Protein AF-A0A6I9N368-F1 (afdb_monomer_lite)

Structure (mmCIF, N/CA/C/O backbone):
data_AF-A0A6I9N368-F1
#
_entry.id   AF-A0A6I9N368-F1
#
loop_
_atom_site.group_PDB
_atom_site.id
_atom_site.type_symbol
_atom_site.label_atom_id
_atom_site.label_alt_id
_atom_site.label_comp_id
_atom_site.label_asym_id
_atom_site.label_entity_id
_atom_site.label_seq_id
_atom_site.pdbx_PDB_ins_code
_atom_site.Cartn_x
_atom_site.Cartn_y
_atom_site.Cartn_z
_atom_site.occupancy
_atom_site.B_iso_or_equiv
_atom_site.auth_seq_id
_atom_site.auth_comp_id
_atom_site.auth_asym_id
_atom_site.auth_atom_id
_atom_site.pdbx_PDB_model_num
ATOM 1 N N . GLU A 1 1 ? 14.479 4.947 8.762 1.00 59.84 1 GLU A N 1
ATOM 2 C CA . GLU A 1 1 ? 13.680 6.176 8.523 1.00 59.84 1 GLU A CA 1
ATOM 3 C C . GLU A 1 1 ? 13.688 6.691 7.081 1.00 59.84 1 GLU A C 1
ATOM 5 O O . GLU A 1 1 ? 12.604 6.893 6.546 1.00 59.84 1 GLU A O 1
ATOM 10 N N . LYS A 1 2 ? 14.848 6.859 6.420 1.00 82.62 2 LYS A N 1
ATOM 11 C CA . LYS A 1 2 ? 14.927 7.411 5.045 1.00 82.62 2 LYS A CA 1
ATOM 12 C C . LYS A 1 2 ? 14.009 6.716 4.024 1.00 82.62 2 LYS A C 1
ATOM 14 O O . LYS A 1 2 ? 13.295 7.404 3.306 1.00 82.62 2 LYS A O 1
ATOM 19 N N . CYS A 1 3 ? 13.941 5.378 4.019 1.00 87.12 3 CYS A N 1
ATOM 20 C CA . CYS A 1 3 ? 13.054 4.652 3.098 1.00 87.12 3 CYS A CA 1
ATOM 21 C C . CYS A 1 3 ? 11.569 4.993 3.297 1.00 87.12 3 CYS A C 1
ATOM 23 O O . CYS A 1 3 ? 10.855 5.159 2.316 1.00 87.12 3 CYS A O 1
ATOM 25 N N . MET A 1 4 ? 11.110 5.157 4.546 1.00 90.12 4 MET A N 1
ATOM 26 C CA . MET A 1 4 ? 9.707 5.497 4.825 1.00 90.12 4 MET A CA 1
ATOM 27 C C . MET A 1 4 ? 9.352 6.878 4.300 1.00 90.12 4 MET A C 1
ATOM 29 O O . MET A 1 4 ? 8.304 7.042 3.689 1.00 90.12 4 MET A O 1
ATOM 33 N N . SER A 1 5 ? 10.234 7.856 4.520 1.00 91.81 5 SER A N 1
ATOM 34 C CA . SER A 1 5 ? 10.035 9.214 4.016 1.00 91.81 5 SER A CA 1
ATOM 35 C C . SER A 1 5 ? 9.938 9.218 2.487 1.00 91.81 5 SER A C 1
ATOM 37 O O . SER A 1 5 ? 8.986 9.772 1.941 1.00 91.81 5 SER A O 1
ATOM 39 N N . SER A 1 6 ? 10.828 8.498 1.795 1.00 95.38 6 SER A N 1
ATOM 40 C CA . SER A 1 6 ? 10.756 8.339 0.337 1.00 95.38 6 SER A CA 1
ATOM 41 C C . SER A 1 6 ? 9.469 7.650 -0.123 1.00 95.38 6 SER A C 1
ATOM 43 O O . SER A 1 6 ? 8.827 8.112 -1.063 1.00 95.38 6 SER A O 1
ATOM 45 N N . MET A 1 7 ? 9.036 6.584 0.557 1.00 97.50 7 MET A N 1
ATOM 46 C CA . MET A 1 7 ? 7.773 5.909 0.237 1.00 97.50 7 MET A CA 1
ATOM 47 C C . MET A 1 7 ? 6.555 6.812 0.471 1.00 97.50 7 MET A C 1
ATOM 49 O O . MET A 1 7 ? 5.585 6.710 -0.274 1.00 97.50 7 MET A O 1
ATOM 53 N N . GLN A 1 8 ? 6.581 7.693 1.476 1.00 96.12 8 GLN A N 1
ATOM 54 C CA . GLN A 1 8 ? 5.505 8.659 1.737 1.00 96.12 8 GLN A CA 1
ATOM 55 C C . GLN A 1 8 ? 5.478 9.800 0.714 1.00 96.12 8 GLN A C 1
ATOM 57 O O . GLN A 1 8 ? 4.394 10.210 0.301 1.00 96.12 8 GLN A O 1
ATOM 62 N N . MET A 1 9 ? 6.644 10.270 0.251 1.00 97.38 9 MET A N 1
ATOM 63 C CA . MET A 1 9 ? 6.718 11.180 -0.901 1.00 97.38 9 MET A CA 1
ATOM 64 C C . MET A 1 9 ? 6.136 10.525 -2.156 1.00 97.38 9 MET A C 1
ATOM 66 O O . MET A 1 9 ? 5.443 11.186 -2.925 1.00 97.38 9 MET A O 1
ATOM 70 N N . GLY A 1 10 ? 6.356 9.218 -2.305 1.00 97.94 10 GLY A N 1
ATOM 71 C CA . GLY A 1 10 ? 5.775 8.377 -3.337 1.00 97.94 10 GLY A CA 1
ATOM 72 C C . GLY A 1 10 ? 6.678 8.182 -4.551 1.00 97.94 10 GLY A C 1
ATOM 73 O O . GLY A 1 10 ? 7.690 8.853 -4.738 1.00 97.94 10 GLY A O 1
ATOM 74 N N . THR A 1 11 ? 6.313 7.214 -5.384 1.00 98.56 11 THR A N 1
ATOM 75 C CA . THR A 1 11 ? 7.101 6.781 -6.538 1.00 98.56 11 THR A CA 1
ATOM 76 C C . THR A 1 11 ? 6.178 6.381 -7.676 1.00 98.56 11 THR A C 1
ATOM 78 O O . THR A 1 11 ? 5.165 5.701 -7.474 1.00 98.56 11 THR A O 1
ATOM 81 N N . GLN A 1 12 ? 6.514 6.801 -8.894 1.00 98.50 12 GLN A N 1
ATOM 82 C CA . GLN A 1 12 ? 5.800 6.351 -10.078 1.00 98.50 12 GLN A CA 1
ATOM 83 C C . GLN A 1 12 ? 6.303 4.962 -10.474 1.00 98.50 12 GLN A C 1
ATOM 85 O O . GLN A 1 12 ? 7.478 4.781 -10.763 1.00 98.50 12 GLN A O 1
ATOM 90 N N . MET A 1 13 ? 5.405 3.981 -10.495 1.00 98.44 13 MET A N 1
ATOM 91 C CA . MET A 1 13 ? 5.720 2.594 -10.832 1.00 98.44 13 MET A CA 1
ATOM 92 C C . MET A 1 13 ? 4.667 2.023 -11.779 1.00 98.44 13 MET A C 1
ATOM 94 O O . MET A 1 13 ? 3.522 2.487 -11.840 1.00 98.44 13 MET A O 1
ATOM 98 N N . VAL A 1 14 ? 5.042 0.992 -12.523 1.00 97.44 14 VAL A N 1
ATOM 99 C CA . VAL A 1 14 ? 4.130 0.244 -13.385 1.00 97.44 14 VAL A CA 1
ATOM 100 C C . VAL A 1 14 ? 3.523 -0.904 -12.586 1.00 97.44 14 VAL A C 1
ATOM 102 O O . VAL A 1 14 ? 4.236 -1.796 -12.144 1.00 97.44 14 VAL A O 1
ATOM 105 N N . LYS A 1 15 ? 2.195 -0.907 -12.434 1.00 96.62 15 LYS A N 1
ATOM 106 C CA . LYS A 1 15 ? 1.430 -2.035 -11.889 1.00 96.62 15 LYS A CA 1
ATOM 107 C C . LYS A 1 15 ? 1.092 -3.031 -12.988 1.00 96.62 15 LYS A C 1
ATOM 109 O O . LYS A 1 15 ? 0.340 -2.687 -13.907 1.00 96.62 15 LYS A O 1
ATOM 114 N N . LEU A 1 16 ? 1.568 -4.262 -12.864 1.00 95.62 16 LEU A N 1
ATOM 115 C CA . LEU A 1 16 ? 1.241 -5.336 -13.796 1.00 95.62 16 LEU A CA 1
ATOM 116 C C . LEU A 1 16 ? -0.089 -6.005 -13.409 1.00 95.62 16 LEU A C 1
ATOM 118 O O . LEU A 1 16 ? -0.530 -5.954 -12.260 1.00 95.62 16 LEU A O 1
ATOM 122 N N . ARG A 1 17 ? -0.794 -6.550 -14.407 1.00 88.62 17 ARG A N 1
ATOM 123 C CA . ARG A 1 17 ? -2.083 -7.262 -14.239 1.00 88.62 17 ARG A CA 1
ATOM 124 C C . ARG A 1 17 ? -2.222 -8.474 -15.170 1.00 88.62 17 ARG A C 1
ATOM 126 O O . ARG A 1 17 ? -3.333 -8.921 -15.433 1.00 88.62 17 ARG A O 1
ATOM 133 N N . GLY A 1 18 ? -1.115 -8.944 -15.745 1.00 77.75 18 GLY A N 1
ATOM 134 C CA . GLY A 1 18 ? -1.095 -10.073 -16.683 1.00 77.75 18 GLY A CA 1
ATOM 135 C C . GLY A 1 18 ? -1.615 -9.774 -18.095 1.00 77.75 18 GLY A C 1
ATOM 136 O O . GLY A 1 18 ? -1.688 -10.691 -18.903 1.00 77.75 18 GLY A O 1
ATOM 137 N N . GLY A 1 19 ? -1.978 -8.522 -18.397 1.00 80.19 19 GLY A N 1
ATOM 138 C CA . GLY A 1 19 ? -2.247 -8.053 -19.761 1.00 80.19 19 GLY A CA 1
ATOM 139 C C . GLY A 1 19 ? -0.984 -7.516 -20.452 1.00 80.19 19 GLY A C 1
ATOM 140 O O . GLY A 1 19 ? 0.022 -7.272 -19.785 1.00 80.19 19 GLY A O 1
ATOM 141 N N . PRO A 1 20 ? -1.032 -7.233 -21.766 1.00 74.62 20 PRO A N 1
ATOM 142 C CA . PRO A 1 20 ? 0.152 -6.860 -22.551 1.00 74.62 20 PRO A CA 1
ATOM 143 C C . PRO A 1 20 ? 0.774 -5.519 -22.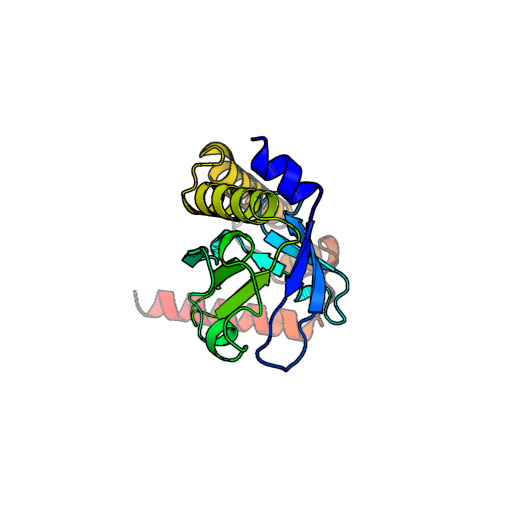135 1.00 74.62 20 PRO A C 1
ATOM 145 O O . PRO A 1 20 ? 1.925 -5.245 -22.454 1.00 74.62 20 PRO A O 1
ATOM 148 N N . LYS A 1 21 ? 0.024 -4.664 -21.425 1.00 83.94 21 LYS A N 1
ATOM 149 C CA . LYS A 1 21 ? 0.500 -3.372 -20.919 1.00 83.94 21 LYS A CA 1
ATOM 150 C C . LYS A 1 21 ? 0.220 -3.243 -19.426 1.00 83.94 21 LYS A C 1
ATOM 152 O O . LYS A 1 21 ? -0.897 -3.492 -18.971 1.00 83.94 21 LYS A O 1
ATOM 157 N N . GLY A 1 22 ? 1.236 -2.816 -18.682 1.00 91.38 22 GLY A N 1
ATOM 158 C CA . GLY A 1 22 ? 1.092 -2.414 -17.288 1.00 91.38 22 GLY A CA 1
ATOM 159 C C . GLY A 1 22 ? 0.421 -1.045 -17.140 1.00 91.38 22 GLY A C 1
ATOM 160 O O . GLY A 1 22 ? 0.214 -0.310 -18.106 1.00 91.38 22 GLY A O 1
ATOM 161 N N . LEU A 1 23 ? 0.067 -0.694 -15.907 1.00 94.12 23 LEU A N 1
ATOM 162 C CA . LEU A 1 23 ? -0.582 0.568 -15.567 1.00 94.12 23 LEU A CA 1
ATOM 163 C C . LEU A 1 23 ? 0.376 1.449 -14.774 1.00 94.12 23 LEU A C 1
ATOM 165 O O . LEU A 1 23 ? 0.679 1.139 -13.625 1.00 94.12 23 LEU A O 1
ATOM 169 N N . VAL A 1 24 ? 0.786 2.580 -15.345 1.00 96.12 24 VAL A N 1
ATOM 170 C CA . VAL A 1 24 ? 1.581 3.578 -14.619 1.00 96.12 24 VAL A CA 1
ATOM 171 C C . VAL A 1 24 ? 0.734 4.189 -13.505 1.00 96.12 24 VAL A C 1
ATOM 173 O O . VAL A 1 24 ? -0.380 4.675 -13.744 1.00 96.12 24 VAL A O 1
ATOM 176 N N . ARG A 1 25 ? 1.232 4.128 -12.274 1.00 97.44 25 ARG A N 1
ATOM 177 C CA . ARG A 1 25 ? 0.570 4.641 -11.076 1.00 97.44 25 ARG A CA 1
ATOM 178 C C . ARG A 1 25 ? 1.592 5.288 -10.157 1.00 97.44 25 ARG A C 1
ATOM 180 O O . ARG A 1 25 ? 2.733 4.857 -10.075 1.00 97.44 25 ARG A O 1
ATOM 187 N N . PHE A 1 26 ? 1.145 6.300 -9.435 1.00 97.94 26 PHE A N 1
ATOM 188 C CA . PHE A 1 26 ? 1.884 6.909 -8.348 1.00 97.94 26 PHE A CA 1
ATOM 189 C C . PHE A 1 26 ? 1.541 6.178 -7.054 1.00 97.94 26 PHE A C 1
ATOM 191 O O . PHE A 1 26 ? 0.413 6.300 -6.566 1.00 97.94 26 PHE A O 1
ATOM 198 N N . PHE A 1 27 ? 2.482 5.390 -6.550 1.00 98.56 27 PHE A N 1
ATOM 199 C CA . PHE A 1 27 ? 2.367 4.651 -5.299 1.00 98.56 27 PHE A CA 1
ATOM 200 C C . PHE A 1 27 ? 2.952 5.458 -4.153 1.00 98.56 27 PHE A C 1
ATOM 202 O O . PHE A 1 27 ? 3.953 6.139 -4.333 1.00 98.56 27 PHE A O 1
ATOM 209 N N . TYR A 1 28 ? 2.339 5.378 -2.980 1.00 98.06 28 TYR A N 1
ATOM 210 C CA . TYR A 1 28 ? 2.828 6.051 -1.785 1.00 98.06 28 TYR A CA 1
ATOM 211 C C . TYR A 1 28 ? 2.375 5.316 -0.524 1.00 98.06 28 TYR A C 1
ATOM 213 O O . TYR A 1 28 ? 1.326 4.669 -0.507 1.00 98.06 28 TYR A O 1
ATOM 221 N N . LEU A 1 29 ? 3.178 5.405 0.527 1.00 96.75 29 LEU A N 1
ATOM 222 C CA . LEU A 1 29 ? 2.799 5.011 1.878 1.00 96.75 29 LEU A CA 1
ATOM 223 C C . LEU A 1 29 ? 1.963 6.142 2.488 1.00 96.75 29 LEU A C 1
ATOM 225 O O . LEU A 1 29 ? 2.301 7.313 2.328 1.00 96.75 29 LEU A O 1
ATOM 229 N N . ASP A 1 30 ? 0.851 5.824 3.145 1.00 92.94 30 ASP A N 1
ATOM 230 C CA . ASP A 1 30 ? 0.040 6.864 3.781 1.00 92.94 30 ASP A CA 1
ATOM 231 C C . ASP A 1 30 ? 0.752 7.519 4.982 1.00 92.94 30 ASP A C 1
ATOM 233 O O . ASP A 1 30 ? 1.784 7.054 5.474 1.00 92.94 30 ASP A O 1
ATOM 237 N N . GLU A 1 31 ? 0.197 8.634 5.457 1.00 88.12 31 GLU A N 1
ATOM 238 C CA . GLU A 1 31 ? 0.754 9.417 6.568 1.00 88.12 31 GLU A CA 1
ATOM 239 C C . GLU A 1 31 ? 0.981 8.565 7.825 1.00 88.12 31 GLU A C 1
ATOM 241 O O . GLU A 1 31 ? 2.008 8.675 8.494 1.00 88.12 31 GLU A O 1
ATOM 246 N N . HIS A 1 32 ? 0.055 7.644 8.096 1.00 86.25 32 HIS A N 1
ATOM 247 C CA . HIS A 1 32 ? 0.113 6.763 9.255 1.00 86.25 32 HIS A CA 1
ATOM 248 C C . HIS A 1 32 ? 1.003 5.535 9.060 1.00 86.25 32 HIS A C 1
ATOM 250 O O . HIS A 1 32 ? 1.179 4.790 10.021 1.00 86.25 32 HIS A O 1
ATOM 256 N N . LYS A 1 33 ? 1.554 5.296 7.863 1.00 90.25 33 LYS A N 1
ATOM 257 C CA . LYS A 1 33 ? 2.306 4.078 7.512 1.00 90.25 33 LYS A CA 1
ATOM 258 C C . LYS A 1 33 ? 1.472 2.799 7.668 1.00 90.25 33 LYS A C 1
ATOM 260 O O . LYS A 1 33 ? 1.982 1.737 7.997 1.00 90.25 33 LYS A O 1
ATOM 265 N N . SER A 1 34 ? 0.159 2.917 7.494 1.00 87.31 34 SER A N 1
ATOM 266 C CA . SER A 1 34 ? -0.827 1.845 7.648 1.00 87.31 34 SER A CA 1
ATOM 267 C C . SER A 1 34 ? -1.163 1.152 6.333 1.00 87.31 34 SER A C 1
ATOM 269 O O . SER A 1 34 ? -1.565 -0.012 6.326 1.00 87.31 34 SER A O 1
ATOM 271 N N . CYS A 1 35 ? -1.028 1.873 5.219 1.00 94.00 35 CYS A N 1
ATOM 272 C CA . CYS A 1 35 ? -1.446 1.402 3.910 1.00 94.00 35 CYS A CA 1
ATOM 273 C C . CYS A 1 35 ? -0.474 1.845 2.817 1.00 94.00 35 CYS A C 1
ATOM 275 O O . CYS A 1 35 ? -0.119 3.021 2.730 1.00 94.00 35 CYS A O 1
ATOM 277 N N . ILE A 1 36 ? -0.169 0.931 1.897 1.00 97.31 36 ILE A N 1
ATOM 278 C CA . ILE A 1 36 ? 0.321 1.287 0.566 1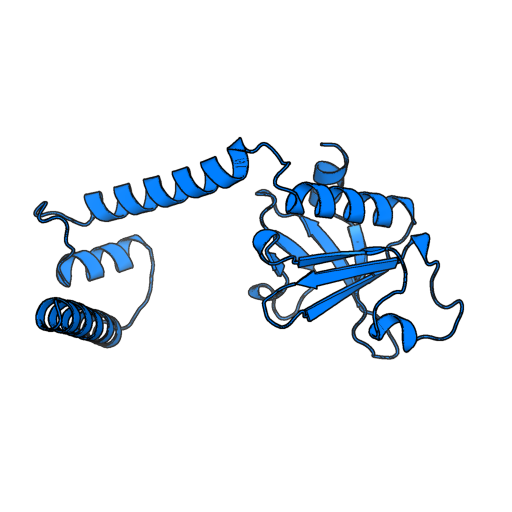.00 97.31 36 ILE A CA 1
ATOM 279 C C . ILE A 1 36 ? -0.879 1.736 -0.263 1.00 97.31 36 ILE A C 1
ATOM 281 O O . ILE A 1 36 ? -1.883 1.028 -0.328 1.00 97.31 36 ILE A O 1
ATOM 285 N N . ARG A 1 37 ? -0.794 2.892 -0.916 1.00 97.12 37 ARG A N 1
ATOM 286 C CA . ARG A 1 37 ? -1.860 3.472 -1.742 1.00 97.12 37 ARG A CA 1
ATOM 287 C C . ARG A 1 37 ? -1.352 3.808 -3.133 1.00 97.12 37 ARG A C 1
ATOM 289 O O . ARG A 1 37 ? -0.151 3.950 -3.338 1.00 97.12 37 ARG A O 1
ATOM 296 N N . TRP A 1 38 ? -2.263 3.952 -4.095 1.00 97.75 38 TRP A N 1
ATOM 297 C CA . TRP A 1 38 ? -1.891 4.404 -5.435 1.00 97.75 38 TRP A CA 1
ATOM 298 C C . TRP A 1 38 ? -2.955 5.240 -6.139 1.00 97.75 38 TRP A C 1
ATOM 300 O O . TRP A 1 38 ? -4.158 5.073 -5.932 1.00 97.75 38 TRP A O 1
ATOM 310 N N . ARG A 1 39 ? -2.501 6.111 -7.044 1.00 95.69 39 ARG A N 1
ATOM 311 C CA . ARG A 1 39 ? -3.347 6.959 -7.899 1.00 95.69 39 ARG A CA 1
ATOM 312 C C . ARG A 1 39 ? -2.762 7.097 -9.316 1.00 95.69 39 ARG A C 1
ATOM 314 O O . ARG A 1 39 ? -1.563 6.911 -9.484 1.00 95.69 39 ARG A O 1
ATOM 321 N N . PRO A 1 40 ? -3.567 7.399 -10.349 1.00 92.75 40 PRO A N 1
ATOM 322 C CA . PRO A 1 40 ? -5.028 7.462 -10.329 1.00 92.75 40 PRO A CA 1
ATOM 323 C C . PRO A 1 40 ? -5.669 6.068 -10.204 1.00 92.75 40 PRO A C 1
ATOM 325 O O . PRO A 1 40 ? -5.121 5.064 -10.656 1.00 92.75 40 PRO A O 1
ATOM 328 N N . SER A 1 41 ? -6.865 5.985 -9.623 1.00 84.12 41 SER A N 1
ATOM 329 C CA . SER A 1 41 ? -7.689 4.772 -9.632 1.00 84.12 41 SER A CA 1
ATOM 330 C C . SER A 1 41 ? -9.147 5.149 -9.851 1.00 84.12 41 SER A C 1
ATOM 332 O O . SER A 1 41 ? -9.652 6.067 -9.223 1.00 84.12 41 SER A O 1
ATOM 334 N N . ARG A 1 42 ? -9.867 4.409 -10.703 1.00 80.00 42 ARG A N 1
ATOM 335 C CA . ARG A 1 42 ? -11.329 4.577 -10.825 1.00 80.00 42 ARG A CA 1
ATOM 336 C C . ARG A 1 42 ? -12.077 4.102 -9.569 1.00 80.00 42 ARG A C 1
ATOM 338 O O . ARG A 1 42 ? -13.238 4.431 -9.387 1.00 80.00 42 ARG A O 1
ATOM 345 N N . LYS A 1 43 ? -11.417 3.312 -8.713 1.00 79.62 43 LYS A N 1
ATOM 346 C CA . LYS A 1 43 ? -11.941 2.778 -7.448 1.00 79.62 43 LYS A CA 1
ATOM 347 C C . LYS A 1 43 ? -11.051 3.272 -6.303 1.00 79.62 43 LYS A C 1
ATOM 349 O O . LYS A 1 43 ? -10.208 2.514 -5.827 1.00 79.62 43 LYS A O 1
ATOM 354 N N . ASN A 1 44 ? -11.169 4.545 -5.923 1.00 72.88 44 ASN A N 1
ATOM 355 C CA . ASN A 1 44 ? -10.247 5.194 -4.976 1.00 72.88 44 ASN A CA 1
ATOM 356 C C . ASN A 1 44 ? -10.164 4.485 -3.614 1.00 72.88 44 ASN A C 1
ATOM 358 O O . ASN A 1 44 ? -9.070 4.318 -3.081 1.00 72.88 44 ASN A O 1
ATOM 362 N N . GLU A 1 45 ? -11.283 3.996 -3.077 1.00 76.06 45 GLU A N 1
ATOM 363 C CA . GLU A 1 45 ? -11.292 3.285 -1.788 1.00 76.06 45 GLU A CA 1
ATOM 364 C C . GLU A 1 45 ? -10.572 1.933 -1.833 1.00 76.06 45 GLU A C 1
ATOM 366 O O . GLU A 1 45 ? -9.971 1.520 -0.843 1.00 76.06 45 GLU A O 1
ATOM 371 N N . LYS A 1 46 ? -10.596 1.263 -2.994 1.00 82.69 46 LYS A N 1
ATOM 372 C CA . LYS A 1 46 ? -9.930 -0.030 -3.224 1.00 82.69 46 LYS A CA 1
ATOM 373 C C . LYS A 1 46 ? -8.482 0.124 -3.697 1.00 82.69 46 LYS A C 1
ATOM 375 O O . LYS A 1 46 ? -7.815 -0.869 -3.964 1.00 82.69 46 LYS A O 1
ATOM 380 N N . ALA A 1 47 ? -7.993 1.353 -3.853 1.00 93.44 47 ALA A N 1
ATOM 381 C CA . ALA A 1 47 ? -6.631 1.636 -4.294 1.00 93.44 47 ALA A CA 1
ATOM 382 C C . ALA A 1 47 ? -5.649 1.654 -3.115 1.00 93.44 47 ALA A C 1
ATOM 384 O O . ALA A 1 47 ? -4.912 2.625 -2.924 1.00 93.44 47 ALA A O 1
ATOM 385 N N . LYS A 1 48 ? -5.713 0.610 -2.283 1.00 95.12 48 LYS A N 1
ATOM 386 C CA . LYS A 1 48 ? -4.885 0.460 -1.090 1.00 95.12 48 LYS A CA 1
ATOM 387 C C . LYS A 1 48 ? -4.652 -1.008 -0.740 1.00 95.12 48 LYS A C 1
ATOM 389 O O . LYS A 1 48 ? -5.510 -1.841 -1.019 1.00 95.12 48 LYS A O 1
ATOM 394 N N . ILE A 1 49 ? -3.532 -1.280 -0.083 1.00 95.62 49 ILE A N 1
ATOM 395 C CA . ILE A 1 49 ? -3.217 -2.534 0.611 1.00 95.62 49 ILE A CA 1
ATOM 396 C C . ILE A 1 49 ? -2.819 -2.157 2.033 1.00 95.62 49 ILE A C 1
ATOM 398 O O . ILE A 1 49 ? -1.990 -1.264 2.217 1.00 95.62 49 ILE A O 1
ATOM 402 N N . SER A 1 50 ? -3.429 -2.798 3.030 1.00 92.69 50 SER A N 1
ATOM 403 C CA . SER A 1 50 ? -3.027 -2.613 4.425 1.00 92.69 50 SER A CA 1
ATOM 404 C C . SER A 1 50 ? -1.678 -3.284 4.652 1.00 92.69 50 SER A C 1
ATOM 406 O O . SER A 1 50 ? -1.484 -4.420 4.223 1.00 92.69 50 SER A O 1
ATOM 408 N N . VAL A 1 51 ? -0.767 -2.598 5.336 1.00 91.94 51 VAL A N 1
ATOM 409 C CA . VAL A 1 51 ? 0.538 -3.148 5.728 1.00 91.94 51 VAL A CA 1
ATOM 410 C C . VAL A 1 51 ? 0.360 -4.438 6.534 1.00 91.94 51 VAL A C 1
ATOM 412 O O . VAL A 1 51 ? 1.009 -5.428 6.222 1.00 91.94 51 VAL A O 1
ATOM 415 N N . ASP A 1 52 ? -0.605 -4.468 7.455 1.00 87.38 52 ASP A N 1
ATOM 416 C CA . ASP A 1 52 ? -0.910 -5.635 8.300 1.00 87.38 52 ASP A CA 1
ATOM 417 C C . ASP A 1 52 ? -1.409 -6.848 7.491 1.00 87.38 52 ASP A C 1
ATOM 419 O O . ASP A 1 52 ? -1.389 -7.980 7.967 1.00 87.38 52 ASP A O 1
ATOM 423 N N . SER A 1 53 ? -1.874 -6.622 6.257 1.00 91.31 53 SER A N 1
ATOM 424 C CA . SER A 1 53 ? -2.302 -7.694 5.353 1.00 91.31 53 SER A CA 1
ATOM 425 C C . SER A 1 53 ? -1.177 -8.237 4.473 1.00 91.31 53 SER A C 1
ATOM 427 O O . SER A 1 53 ? -1.392 -9.244 3.800 1.00 91.31 53 SER A O 1
ATOM 429 N N . VAL A 1 54 ? -0.008 -7.588 4.439 1.00 94.75 54 VAL A N 1
ATOM 430 C CA . VAL A 1 54 ? 1.131 -8.037 3.631 1.00 94.75 54 VAL A CA 1
ATOM 431 C C . VAL A 1 54 ? 1.748 -9.268 4.286 1.00 94.75 54 VAL A C 1
ATOM 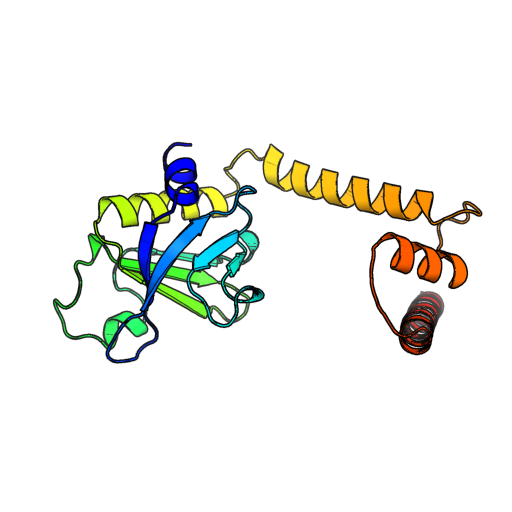433 O O . VAL A 1 54 ? 2.130 -9.248 5.452 1.00 94.75 54 VAL A O 1
ATOM 436 N N . ARG A 1 55 ? 1.832 -10.353 3.520 1.00 92.88 55 ARG A N 1
ATOM 437 C CA . ARG A 1 55 ? 2.391 -11.638 3.948 1.00 92.88 55 ARG A CA 1
ATOM 438 C C . ARG A 1 55 ? 3.834 -11.798 3.499 1.00 92.88 55 ARG A C 1
ATOM 440 O O . ARG A 1 55 ? 4.646 -12.329 4.247 1.00 92.88 55 ARG A O 1
ATOM 447 N N . GLU A 1 56 ? 4.155 -11.308 2.306 1.00 94.94 56 GLU A N 1
ATOM 448 C CA . GLU A 1 56 ? 5.474 -11.484 1.707 1.00 94.94 56 GLU A CA 1
ATOM 449 C C . GLU A 1 56 ? 5.818 -10.340 0.745 1.00 94.94 56 GLU A C 1
ATOM 451 O O . GLU A 1 56 ? 4.940 -9.764 0.096 1.00 94.94 56 GLU A O 1
ATOM 456 N N . VAL A 1 57 ? 7.112 -10.027 0.644 1.00 97.06 57 VAL A N 1
ATOM 457 C CA . VAL A 1 57 ? 7.674 -9.129 -0.371 1.00 97.06 57 VAL A CA 1
ATOM 458 C C . VAL A 1 57 ? 8.819 -9.847 -1.072 1.00 97.06 57 VAL A C 1
ATOM 460 O O . VAL A 1 57 ? 9.860 -10.108 -0.465 1.00 97.06 57 VAL A O 1
ATOM 463 N N . CYS A 1 58 ? 8.630 -10.119 -2.359 1.00 96.88 58 CYS A N 1
ATOM 464 C CA . CYS A 1 58 ? 9.581 -10.840 -3.195 1.00 96.88 58 CYS A CA 1
ATOM 465 C C . CYS A 1 58 ? 10.296 -9.880 -4.141 1.00 96.88 58 CYS A C 1
ATOM 467 O O . CYS A 1 58 ? 9.666 -9.058 -4.807 1.00 96.88 58 CYS A O 1
ATOM 469 N N . GLU A 1 59 ? 11.613 -10.011 -4.226 1.00 97.56 59 GLU A N 1
ATOM 470 C CA . GLU A 1 59 ? 12.454 -9.200 -5.105 1.00 97.56 59 GLU A CA 1
ATOM 471 C C . GLU A 1 59 ? 12.543 -9.835 -6.495 1.00 97.56 59 GLU A C 1
ATOM 473 O O . GLU A 1 59 ? 12.550 -11.058 -6.646 1.00 97.56 59 GLU A O 1
ATOM 478 N N . GLY A 1 60 ? 12.637 -9.005 -7.528 1.00 96.12 60 GLY A N 1
ATOM 479 C CA . GLY A 1 60 ? 12.746 -9.462 -8.901 1.00 96.12 60 GLY A CA 1
ATOM 480 C C . GLY A 1 60 ? 11.423 -9.916 -9.512 1.00 96.12 60 GLY A C 1
ATOM 481 O O . GLY A 1 60 ? 10.338 -9.434 -9.189 1.00 96.12 60 GLY A O 1
ATOM 482 N N . LYS A 1 61 ? 11.543 -10.837 -10.469 1.00 94.00 61 LYS A N 1
ATOM 483 C CA . LYS A 1 61 ? 10.477 -11.276 -11.382 1.00 94.00 61 LYS A CA 1
ATOM 484 C C . LYS A 1 61 ? 9.906 -12.642 -10.988 1.00 94.00 61 LYS A C 1
ATOM 486 O O . LYS A 1 61 ? 9.784 -13.524 -11.830 1.00 94.00 61 LYS A O 1
ATOM 491 N N . GLN A 1 62 ? 9.641 -12.842 -9.698 1.00 89.75 62 GLN A N 1
ATOM 492 C CA . GLN A 1 62 ? 9.311 -14.167 -9.155 1.00 89.75 62 GLN A CA 1
ATOM 493 C C . GLN A 1 62 ? 7.852 -14.589 -9.379 1.00 89.75 62 GLN A C 1
ATOM 495 O O . GLN A 1 62 ? 7.575 -15.782 -9.458 1.00 89.75 62 GLN A O 1
ATOM 500 N N . SER A 1 63 ? 6.916 -13.643 -9.491 1.00 92.88 63 SER A N 1
ATOM 501 C CA . SER A 1 63 ? 5.496 -13.972 -9.636 1.00 92.88 63 SER A CA 1
ATOM 502 C C . SER A 1 63 ? 5.130 -14.488 -11.031 1.00 92.88 63 SER A C 1
ATOM 504 O O . SER A 1 63 ? 5.772 -14.169 -12.036 1.00 92.88 63 SER A O 1
ATOM 506 N N . GLU A 1 64 ? 4.020 -15.224 -11.111 1.00 92.06 64 GLU A N 1
ATOM 507 C CA . GLU A 1 64 ? 3.459 -15.723 -12.374 1.00 92.06 64 GLU A CA 1
ATOM 508 C C . GLU A 1 64 ? 3.143 -14.601 -13.374 1.00 92.06 64 GLU A C 1
ATOM 510 O O . GLU A 1 64 ? 3.172 -14.810 -14.587 1.00 92.06 64 GLU A O 1
ATOM 515 N N . ILE A 1 65 ? 2.842 -13.390 -12.892 1.00 93.38 65 ILE A N 1
ATOM 516 C CA . ILE A 1 65 ? 2.548 -12.248 -13.759 1.00 93.38 65 ILE A CA 1
ATOM 517 C C . ILE A 1 65 ? 3.784 -11.841 -14.556 1.00 93.38 65 ILE A C 1
ATOM 519 O O . ILE A 1 65 ? 3.654 -11.554 -15.747 1.00 93.38 65 ILE A O 1
ATOM 523 N N . PHE A 1 66 ? 4.971 -11.851 -13.945 1.00 92.62 66 PHE A N 1
ATOM 524 C CA . PHE A 1 66 ? 6.210 -11.536 -14.653 1.00 92.62 66 PHE A CA 1
ATOM 525 C C . PHE A 1 66 ? 6.564 -12.580 -15.715 1.00 92.62 66 PHE A C 1
ATOM 527 O O . PHE A 1 66 ? 7.087 -12.208 -16.764 1.00 92.62 66 PHE A O 1
ATOM 534 N N . GLN A 1 67 ? 6.226 -13.852 -15.487 1.00 90.19 67 GLN A N 1
ATOM 535 C CA . GLN A 1 67 ? 6.493 -14.952 -16.424 1.00 90.19 67 GLN A CA 1
ATOM 536 C C . GLN A 1 67 ? 5.703 -14.835 -17.739 1.00 90.19 67 GLN A C 1
ATOM 538 O O . GLN A 1 67 ? 6.074 -15.439 -18.741 1.00 90.19 67 GLN A O 1
ATOM 543 N N . ARG A 1 68 ? 4.625 -14.039 -17.766 1.00 90.62 68 ARG A N 1
ATOM 544 C CA . ARG A 1 68 ? 3.828 -13.785 -18.982 1.00 90.62 68 ARG A CA 1
ATOM 545 C C . ARG A 1 68 ? 4.468 -12.779 -19.938 1.00 90.62 68 ARG A C 1
ATOM 547 O O . ARG A 1 68 ? 3.989 -12.628 -21.060 1.00 90.62 68 ARG A O 1
ATOM 554 N N . TYR A 1 69 ? 5.491 -12.055 -19.494 1.00 88.94 69 TYR A N 1
ATOM 555 C CA . TYR A 1 69 ? 6.220 -11.101 -20.325 1.00 88.94 69 TYR A CA 1
ATOM 556 C C . TYR A 1 69 ? 7.442 -11.774 -20.947 1.00 88.94 69 TYR A C 1
ATOM 558 O O . TYR A 1 69 ? 8.023 -12.683 -20.359 1.00 88.94 69 TYR A O 1
ATOM 566 N N . SER A 1 70 ? 7.852 -11.315 -22.133 1.00 86.62 70 SER A N 1
ATOM 567 C CA . SER A 1 70 ? 9.035 -11.858 -22.799 1.00 86.62 70 SER A CA 1
ATOM 568 C C . SER A 1 70 ? 10.285 -11.666 -21.946 1.00 86.62 70 SER A C 1
ATOM 570 O O . SER A 1 70 ? 10.419 -10.677 -21.211 1.00 86.62 70 SER A O 1
ATOM 572 N N . GLU A 1 71 ? 11.225 -12.593 -22.074 1.00 83.44 71 GLU A N 1
ATOM 573 C CA . GLU A 1 71 ? 12.531 -12.473 -21.442 1.00 83.44 71 GLU A CA 1
ATOM 574 C C . GLU A 1 71 ? 13.189 -11.131 -21.820 1.00 83.44 71 GLU A C 1
ATOM 576 O O . GLU A 1 71 ? 13.027 -10.630 -22.932 1.00 83.44 71 GLU A O 1
ATOM 581 N N . GLY A 1 72 ? 13.841 -10.478 -20.855 1.00 85.00 72 GLY A N 1
ATOM 582 C CA . GLY A 1 72 ? 14.427 -9.144 -21.045 1.00 85.00 72 GLY A CA 1
ATOM 583 C C . GLY A 1 72 ? 13.458 -7.950 -21.000 1.00 85.00 72 GLY A C 1
ATOM 584 O O . GLY A 1 72 ? 13.932 -6.820 -20.998 1.00 85.00 72 GLY A O 1
ATOM 585 N N . SER A 1 73 ? 12.134 -8.147 -20.882 1.00 88.44 73 SER A N 1
ATOM 586 C CA . SER A 1 73 ? 11.165 -7.024 -20.843 1.00 88.44 73 SER A CA 1
ATOM 587 C C . SER A 1 73 ? 11.406 -6.022 -19.710 1.00 88.44 73 SER A C 1
ATOM 589 O O . SER A 1 73 ? 11.093 -4.842 -19.846 1.00 88.44 73 SER A O 1
ATOM 591 N N . PHE A 1 74 ? 11.931 -6.502 -18.581 1.00 92.69 74 PHE A N 1
ATOM 592 C CA . PHE A 1 74 ? 12.192 -5.697 -17.392 1.00 92.69 74 PHE A CA 1
ATOM 593 C C . PHE A 1 74 ? 13.519 -6.095 -16.743 1.00 92.69 74 PHE A C 1
ATOM 595 O O . PHE A 1 74 ? 13.835 -7.294 -16.655 1.00 92.69 74 PHE A O 1
ATOM 602 N N . ASP A 1 75 ? 14.237 -5.093 -16.229 1.00 95.81 75 ASP A N 1
ATOM 603 C CA . ASP A 1 75 ? 15.371 -5.274 -15.322 1.00 95.81 75 ASP A CA 1
ATOM 604 C C . ASP A 1 75 ? 14.866 -5.899 -14.006 1.00 95.81 75 ASP A C 1
ATOM 606 O O . ASP A 1 75 ? 14.017 -5.296 -13.338 1.00 95.81 75 ASP A O 1
ATOM 610 N N . PRO A 1 76 ? 15.356 -7.093 -13.612 1.00 96.31 76 PRO A N 1
ATOM 611 C CA . PRO A 1 76 ? 14.997 -7.710 -12.340 1.00 96.31 76 PRO A CA 1
ATOM 612 C C . PRO A 1 76 ? 15.218 -6.792 -11.131 1.00 96.31 76 PRO A C 1
ATOM 614 O O . PRO A 1 76 ? 14.434 -6.850 -10.192 1.00 96.31 76 PRO A O 1
ATOM 617 N N . ASN A 1 77 ? 16.224 -5.913 -11.157 1.00 97.81 77 ASN A N 1
ATOM 618 C CA . ASN A 1 77 ? 16.518 -5.018 -10.036 1.00 97.81 77 ASN A CA 1
ATOM 619 C C . ASN A 1 77 ? 15.440 -3.951 -9.821 1.00 97.81 77 ASN A C 1
ATOM 621 O O . ASN A 1 77 ? 15.351 -3.397 -8.730 1.00 97.81 77 ASN A O 1
ATOM 625 N N . CYS A 1 78 ? 14.630 -3.663 -10.842 1.00 98.12 78 CYS A N 1
ATOM 626 C CA . CYS A 1 78 ? 13.504 -2.732 -10.770 1.00 98.12 78 CYS A CA 1
ATOM 627 C C . CYS A 1 78 ? 12.177 -3.435 -10.446 1.00 98.12 78 CYS A C 1
ATOM 629 O O . CYS A 1 78 ? 11.141 -2.779 -10.357 1.00 98.12 78 CYS A O 1
ATOM 631 N N . CYS A 1 79 ? 12.174 -4.764 -10.325 1.00 98.12 79 CYS A N 1
ATOM 632 C CA . CYS A 1 79 ? 10.962 -5.560 -10.169 1.00 98.12 79 CYS A CA 1
ATOM 633 C C . CYS A 1 79 ? 10.803 -6.037 -8.728 1.00 98.12 79 CYS A C 1
ATOM 635 O O . CYS A 1 79 ? 11.777 -6.410 -8.077 1.00 98.12 79 CYS A O 1
ATOM 637 N N . PHE A 1 80 ? 9.566 -6.062 -8.244 1.00 98.62 80 PHE A N 1
ATOM 638 C CA . PHE A 1 80 ? 9.211 -6.720 -6.991 1.00 98.62 80 PHE A CA 1
ATOM 639 C C . PHE A 1 80 ? 7.715 -7.026 -6.940 1.00 98.62 80 PHE A C 1
ATOM 641 O O . PHE A 1 80 ? 6.919 -6.467 -7.699 1.00 98.62 80 PHE A O 1
ATOM 648 N N . SER A 1 81 ? 7.334 -7.926 -6.037 1.00 98.25 81 SER A N 1
ATOM 649 C CA . SER A 1 81 ? 5.946 -8.345 -5.821 1.00 98.25 81 SER A CA 1
ATOM 650 C C . SER A 1 81 ? 5.599 -8.268 -4.337 1.00 98.25 81 SER A C 1
ATOM 652 O O . SER A 1 81 ? 6.421 -8.630 -3.496 1.00 98.25 81 SER A O 1
ATOM 654 N N . LEU A 1 82 ? 4.390 -7.811 -4.007 1.00 97.69 82 LEU A N 1
ATOM 655 C CA . LEU A 1 82 ? 3.818 -7.955 -2.666 1.00 97.69 82 LEU A CA 1
ATOM 656 C C . LEU A 1 82 ? 2.739 -9.031 -2.708 1.00 97.69 82 LEU A C 1
ATOM 658 O O . LEU A 1 82 ? 1.829 -8.923 -3.528 1.00 97.69 82 LEU A O 1
ATOM 662 N N . TYR A 1 83 ? 2.786 -9.988 -1.788 1.00 96.50 83 TYR A N 1
ATOM 663 C CA . TYR A 1 83 ? 1.691 -10.925 -1.555 1.00 96.50 83 TYR A CA 1
ATOM 664 C C . TYR A 1 83 ? 0.927 -10.523 -0.301 1.00 96.50 83 TYR A C 1
ATOM 666 O O . TYR A 1 83 ? 1.531 -10.234 0.736 1.00 96.50 83 TYR A O 1
ATOM 674 N N . TYR A 1 84 ? -0.399 -10.454 -0.393 1.00 94.81 84 TYR A N 1
ATOM 675 C CA . TYR A 1 84 ? -1.231 -9.914 0.676 1.00 94.81 84 TYR A CA 1
ATOM 676 C C . TYR A 1 84 ? -2.597 -10.604 0.791 1.00 94.81 84 TYR A C 1
ATOM 678 O O . TYR A 1 84 ? -3.095 -11.243 -0.136 1.00 94.81 84 TYR A O 1
ATOM 686 N N . GLY A 1 85 ? -3.224 -10.434 1.955 1.00 88.81 85 GLY A N 1
ATOM 687 C CA . GLY A 1 85 ? -4.534 -10.997 2.271 1.00 88.81 85 GLY A CA 1
ATOM 688 C C . GLY A 1 85 ? -4.500 -12.496 2.582 1.00 88.81 85 GLY A C 1
ATOM 689 O O . GLY A 1 85 ? -3.445 -13.119 2.666 1.00 88.81 85 GLY A O 1
ATOM 690 N N . GLU A 1 86 ? -5.679 -13.074 2.805 1.00 86.75 86 GLU A N 1
ATOM 691 C CA . GLU A 1 86 ? -5.842 -14.507 3.103 1.00 86.75 86 GLU A CA 1
ATOM 692 C C . GLU A 1 86 ? -5.714 -15.381 1.851 1.00 86.75 86 GLU A C 1
ATOM 694 O O . GLU A 1 86 ? -5.247 -16.511 1.927 1.00 86.75 86 GLU A O 1
ATOM 699 N N . HIS A 1 87 ? -6.077 -14.839 0.686 1.00 91.69 87 HIS A N 1
ATOM 700 C CA . HIS A 1 87 ? -6.011 -15.536 -0.600 1.00 91.69 87 HIS A CA 1
ATOM 701 C C . HIS A 1 87 ? -4.678 -15.344 -1.342 1.00 91.69 87 HIS A C 1
ATOM 703 O O . HIS A 1 87 ? -4.597 -15.704 -2.512 1.00 91.69 87 HIS A O 1
ATOM 709 N N . MET A 1 88 ? -3.652 -14.778 -0.689 1.00 91.50 88 MET A N 1
ATOM 710 C CA . MET A 1 88 ? -2.318 -14.554 -1.273 1.00 91.50 88 MET A CA 1
ATOM 711 C C . MET A 1 88 ? -2.362 -13.816 -2.625 1.00 91.50 88 MET A C 1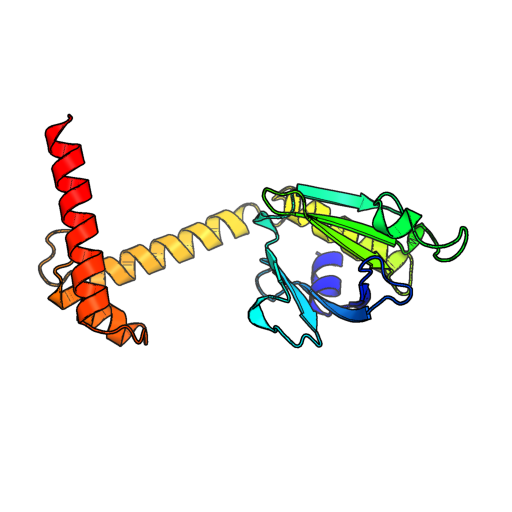
ATOM 713 O O . MET A 1 88 ? -1.715 -14.209 -3.594 1.00 91.50 88 MET A O 1
ATOM 717 N N . GLU A 1 89 ? -3.132 -12.727 -2.702 1.00 93.75 89 GLU A N 1
ATOM 718 C CA . GLU A 1 89 ? -3.180 -11.896 -3.909 1.00 93.75 89 GLU A CA 1
ATOM 719 C C . GLU A 1 89 ? -1.822 -11.221 -4.156 1.00 93.75 89 GLU A C 1
ATOM 721 O O . GLU A 1 89 ? -1.171 -10.784 -3.205 1.00 93.75 89 GLU A O 1
ATOM 726 N N . SER A 1 90 ? -1.418 -11.072 -5.425 1.00 95.25 90 SER A N 1
ATOM 727 C CA . SER A 1 90 ? -0.176 -10.384 -5.798 1.00 95.25 90 SER A CA 1
ATOM 728 C C . SER A 1 90 ? -0.401 -8.931 -6.242 1.00 95.25 90 SER A C 1
ATOM 730 O O . SER A 1 90 ? -1.349 -8.579 -6.954 1.00 95.25 90 SER A O 1
ATOM 732 N N . LEU A 1 91 ? 0.520 -8.055 -5.840 1.00 97.19 91 LEU A N 1
ATOM 733 C CA . LEU A 1 91 ? 0.748 -6.744 -6.436 1.00 97.19 91 LEU A CA 1
ATOM 734 C C . LEU A 1 91 ? 2.147 -6.717 -7.051 1.00 97.19 91 LEU A C 1
ATOM 736 O O . LEU A 1 91 ? 3.135 -6.568 -6.339 1.00 97.19 91 LEU A O 1
ATOM 740 N N . ASP A 1 92 ? 2.199 -6.792 -8.375 1.00 97.75 92 ASP A N 1
ATOM 741 C CA . ASP A 1 92 ? 3.441 -6.862 -9.146 1.00 97.75 92 ASP A CA 1
ATOM 742 C C . ASP A 1 92 ? 3.823 -5.487 -9.701 1.00 97.75 92 ASP A C 1
ATOM 744 O O . ASP A 1 92 ? 3.012 -4.831 -10.376 1.00 97.75 92 ASP A O 1
ATOM 748 N N . LEU A 1 93 ? 5.043 -5.035 -9.399 1.00 98.31 93 LEU A N 1
ATOM 749 C CA . LEU A 1 93 ? 5.497 -3.667 -9.637 1.00 98.31 93 LEU A CA 1
ATOM 750 C C . LEU A 1 93 ? 6.840 -3.606 -10.361 1.00 98.31 93 LEU A C 1
ATOM 752 O O . LEU A 1 93 ? 7.754 -4.377 -10.077 1.00 98.31 93 LEU A O 1
ATOM 756 N N . VAL A 1 94 ? 6.956 -2.621 -11.253 1.00 97.94 94 VAL A N 1
ATOM 757 C CA . VAL A 1 94 ? 8.217 -2.217 -11.888 1.00 97.94 94 VAL A CA 1
ATOM 758 C C . VAL A 1 94 ? 8.471 -0.742 -11.585 1.00 97.94 94 VAL A C 1
ATOM 760 O O . VAL A 1 94 ? 7.674 0.114 -11.984 1.00 97.94 94 VAL A O 1
ATOM 763 N N . SER A 1 95 ? 9.544 -0.440 -10.858 1.00 98.31 95 SER A N 1
ATOM 764 C CA . SER A 1 95 ? 9.995 0.929 -10.583 1.00 98.31 95 SER A CA 1
ATOM 765 C C . SER A 1 95 ? 10.794 1.519 -11.747 1.00 98.31 95 SER A C 1
ATOM 767 O O . SER A 1 95 ? 11.161 0.812 -12.687 1.00 98.31 95 SER A O 1
ATOM 769 N N . GLY A 1 96 ? 11.058 2.829 -11.703 1.00 97.44 96 GLY A N 1
ATOM 770 C CA . GLY A 1 96 ? 11.903 3.493 -12.695 1.00 97.44 96 GLY A CA 1
ATOM 771 C C . GLY A 1 96 ? 13.378 3.130 -12.535 1.00 97.44 96 GLY A C 1
ATOM 772 O O . GLY A 1 96 ? 14.100 3.042 -13.526 1.00 97.44 96 GLY A O 1
ATOM 773 N N . THR A 1 97 ? 13.821 2.880 -11.300 1.00 98.19 97 THR A N 1
ATOM 774 C CA . THR A 1 97 ? 15.201 2.475 -10.996 1.00 98.19 97 THR A CA 1
ATOM 775 C C . THR A 1 97 ? 15.268 1.351 -9.964 1.00 98.19 97 THR A C 1
ATOM 777 O O . THR A 1 97 ? 14.361 1.174 -9.146 1.00 98.19 97 THR A O 1
ATOM 780 N N . GLY A 1 98 ? 16.386 0.620 -9.938 1.00 98.12 98 GLY A N 1
ATOM 781 C CA . GLY A 1 98 ? 16.609 -0.403 -8.916 1.00 98.12 98 GLY A CA 1
ATOM 782 C C . GLY A 1 98 ? 16.774 0.169 -7.503 1.00 98.12 98 GLY A C 1
ATOM 783 O O . GLY A 1 98 ? 16.505 -0.516 -6.521 1.00 98.12 98 GLY A O 1
ATOM 784 N N . GLU A 1 99 ? 17.176 1.435 -7.370 1.00 98.12 99 GLU A N 1
ATOM 785 C CA . GLU A 1 99 ? 17.223 2.117 -6.072 1.00 98.12 99 GLU A CA 1
ATOM 786 C C . GLU A 1 99 ? 15.821 2.362 -5.509 1.00 98.12 99 GLU A C 1
ATOM 788 O O . GLU A 1 99 ? 15.577 2.118 -4.325 1.00 98.12 99 GLU A O 1
ATOM 793 N N . GLU A 1 100 ? 14.881 2.775 -6.360 1.00 98.38 100 GLU A N 1
ATOM 794 C CA . GLU A 1 100 ? 13.478 2.912 -5.978 1.00 98.38 100 GLU A CA 1
ATOM 795 C C . GLU A 1 100 ? 12.897 1.564 -5.538 1.00 98.38 100 GLU A C 1
ATOM 797 O O . GLU A 1 100 ? 12.305 1.486 -4.461 1.00 98.38 100 GLU A O 1
ATOM 802 N N . ALA A 1 101 ? 13.122 0.486 -6.302 1.00 98.56 101 ALA A N 1
ATOM 803 C CA . ALA A 1 101 ? 12.675 -0.855 -5.915 1.00 98.56 101 ALA A CA 1
ATOM 804 C C . ALA A 1 101 ? 13.247 -1.262 -4.553 1.00 98.56 101 ALA A C 1
ATOM 806 O O . ALA A 1 101 ? 12.488 -1.611 -3.648 1.00 98.56 101 ALA A O 1
ATOM 807 N N . ARG A 1 102 ? 14.568 -1.147 -4.357 1.00 98.06 102 ARG A N 1
ATOM 808 C CA . ARG A 1 102 ? 15.217 -1.467 -3.073 1.00 98.06 102 ARG A CA 1
ATOM 809 C C . ARG A 1 102 ? 14.671 -0.634 -1.920 1.00 98.06 102 ARG A C 1
ATOM 811 O O . ARG A 1 102 ? 14.490 -1.165 -0.825 1.00 98.06 102 ARG A O 1
ATOM 818 N N . THR A 1 103 ? 14.388 0.646 -2.155 1.00 98.25 103 THR A N 1
ATOM 819 C CA . THR A 1 103 ? 13.794 1.539 -1.153 1.00 98.25 103 THR A CA 1
ATOM 820 C C . THR A 1 103 ? 12.435 1.016 -0.697 1.00 98.25 103 THR A C 1
ATOM 822 O O . THR A 1 103 ? 12.201 0.894 0.508 1.00 98.25 103 THR A O 1
ATOM 825 N N . TRP A 1 104 ? 11.570 0.651 -1.646 1.00 98.38 104 TRP A N 1
ATOM 826 C CA . TRP A 1 104 ? 10.253 0.083 -1.367 1.00 98.38 104 TRP A CA 1
ATOM 827 C C . TRP A 1 104 ? 10.341 -1.283 -0.689 1.00 98.38 104 TRP A C 1
ATOM 829 O O . TRP A 1 104 ? 9.717 -1.477 0.350 1.00 98.38 104 TRP A O 1
ATOM 839 N N . ILE A 1 105 ? 11.149 -2.206 -1.214 1.00 97.69 105 ILE A N 1
ATOM 840 C CA . ILE A 1 105 ? 11.340 -3.542 -0.635 1.00 97.69 105 ILE A CA 1
ATOM 841 C C . ILE A 1 105 ? 11.817 -3.437 0.818 1.00 97.69 105 ILE A C 1
ATOM 843 O O . ILE A 1 105 ? 11.231 -4.047 1.710 1.00 97.69 105 ILE A O 1
ATOM 847 N N . THR A 1 106 ? 12.857 -2.637 1.068 1.00 95.50 106 THR A N 1
ATOM 848 C CA . THR A 1 106 ? 13.448 -2.478 2.404 1.00 95.50 106 THR A CA 1
ATOM 849 C C . THR A 1 106 ? 12.446 -1.859 3.372 1.00 95.50 106 THR A C 1
ATOM 851 O O . THR A 1 106 ? 12.281 -2.347 4.489 1.00 95.50 106 THR A O 1
ATOM 854 N N . GLY A 1 107 ? 11.746 -0.802 2.949 1.00 95.12 107 GLY A N 1
ATOM 855 C CA . GLY A 1 107 ? 10.739 -0.152 3.781 1.00 95.12 107 GLY A CA 1
ATOM 856 C C . GLY A 1 107 ? 9.559 -1.072 4.097 1.00 95.12 107 GLY A C 1
ATOM 857 O O . GLY A 1 107 ? 9.135 -1.139 5.247 1.00 95.12 107 GLY A O 1
ATOM 858 N N . LEU A 1 108 ? 9.075 -1.849 3.126 1.00 95.44 108 LEU A N 1
ATOM 859 C CA . LEU A 1 108 ? 7.996 -2.813 3.346 1.00 95.44 108 LEU A CA 1
ATOM 860 C C . LEU A 1 108 ? 8.417 -3.946 4.285 1.00 95.44 108 LEU A C 1
ATOM 862 O O . LEU A 1 108 ? 7.697 -4.221 5.238 1.00 95.44 108 LEU A O 1
ATOM 866 N N . LYS A 1 109 ? 9.597 -4.548 4.082 1.00 93.19 109 LYS A N 1
ATOM 867 C CA . LYS A 1 109 ? 10.131 -5.584 4.983 1.00 93.19 109 LYS A CA 1
ATOM 868 C C . LYS A 1 109 ? 10.279 -5.064 6.416 1.00 93.19 109 LYS A C 1
ATOM 870 O O . LYS A 1 109 ? 9.943 -5.766 7.364 1.00 93.19 109 LYS A O 1
ATOM 875 N N . TYR A 1 110 ? 10.717 -3.817 6.577 1.00 90.12 110 TYR A N 1
ATOM 876 C CA . TYR A 1 110 ? 10.830 -3.178 7.888 1.00 90.12 110 TYR A CA 1
ATOM 877 C C . TYR A 1 110 ? 9.466 -2.943 8.558 1.00 90.12 110 TYR A C 1
ATOM 879 O O . TYR A 1 110 ? 9.331 -3.177 9.757 1.00 90.12 110 TYR A O 1
ATOM 887 N N . LEU A 1 111 ? 8.449 -2.517 7.796 1.00 88.62 111 LEU A N 1
ATOM 888 C CA . LEU A 1 111 ? 7.073 -2.397 8.296 1.00 88.62 111 LEU A CA 1
ATOM 889 C C . LEU A 1 111 ? 6.494 -3.760 8.700 1.00 88.62 111 LEU A C 1
ATOM 891 O O . LEU A 1 111 ? 5.905 -3.879 9.768 1.00 88.62 111 LEU A O 1
ATOM 895 N N . MET A 1 112 ? 6.683 -4.785 7.864 1.00 87.38 112 MET A N 1
ATOM 896 C CA . MET A 1 112 ? 6.180 -6.142 8.110 1.00 87.38 112 MET A CA 1
ATOM 897 C C . MET A 1 112 ? 6.797 -6.790 9.345 1.00 87.38 112 MET A C 1
ATOM 899 O O . MET A 1 112 ? 6.117 -7.512 10.064 1.00 87.38 112 MET A O 1
ATOM 903 N N . ALA A 1 113 ? 8.078 -6.530 9.606 1.00 82.94 113 ALA A N 1
ATOM 904 C CA . ALA A 1 113 ? 8.757 -7.048 10.785 1.00 82.94 113 ALA A CA 1
ATOM 905 C C . ALA A 1 113 ? 8.276 -6.388 12.096 1.00 82.94 113 ALA A C 1
ATOM 907 O O . ALA A 1 113 ? 8.762 -6.745 13.164 1.00 82.94 113 ALA A O 1
ATOM 908 N N . GLY A 1 114 ? 7.374 -5.398 12.032 1.00 67.38 114 GLY A N 1
ATOM 909 C CA . GLY A 1 114 ? 6.921 -4.641 13.201 1.00 67.38 114 GLY A CA 1
ATOM 910 C C . GLY A 1 114 ? 8.003 -3.736 13.799 1.00 67.38 114 GLY A C 1
ATOM 911 O O . GLY A 1 114 ? 7.782 -3.116 14.832 1.00 67.38 114 GLY A O 1
ATOM 912 N N . ILE A 1 115 ? 9.163 -3.611 13.139 1.00 60.16 115 ILE A N 1
ATOM 913 C CA . ILE A 1 115 ? 10.338 -2.878 13.645 1.00 60.16 115 ILE A CA 1
ATOM 914 C C . ILE A 1 115 ? 10.147 -1.356 13.501 1.00 60.16 115 ILE A C 1
ATOM 916 O O . ILE A 1 115 ? 11.000 -0.571 13.904 1.00 60.16 115 ILE A O 1
ATOM 920 N N . SER A 1 116 ? 9.016 -0.888 12.964 1.00 53.88 116 SER A N 1
ATOM 921 C CA . SER A 1 116 ? 8.706 0.539 12.887 1.00 53.88 116 SER A CA 1
ATOM 922 C C . SER A 1 116 ? 8.269 1.110 14.230 1.00 53.88 116 SER A C 1
ATOM 924 O O . SER A 1 116 ? 7.107 1.462 14.355 1.00 53.88 116 SER A O 1
ATOM 926 N N . ASP A 1 117 ? 9.186 1.218 15.194 1.00 51.47 117 ASP A N 1
ATOM 927 C CA . ASP A 1 117 ? 8.902 1.519 16.604 1.00 51.47 117 ASP A CA 1
ATOM 928 C C . ASP A 1 117 ? 7.781 0.605 17.119 1.00 51.47 117 ASP A C 1
ATOM 930 O O . ASP A 1 117 ? 6.610 0.797 16.799 1.00 51.47 117 ASP A O 1
ATOM 934 N N . GLU A 1 118 ? 8.092 -0.391 17.944 1.00 44.50 118 GLU A N 1
ATOM 935 C CA . GLU A 1 118 ? 7.064 -1.198 18.629 1.00 44.50 118 GLU A CA 1
ATOM 936 C C . GLU A 1 118 ? 5.996 -0.334 19.334 1.00 44.50 118 GLU A C 1
ATOM 938 O O . GLU A 1 118 ? 4.849 -0.750 19.515 1.00 44.50 118 GLU A O 1
ATOM 943 N N . ASP A 1 119 ? 6.333 0.921 19.632 1.00 53.41 119 ASP A N 1
ATOM 944 C CA . ASP A 1 119 ? 5.401 1.941 20.072 1.00 53.41 119 ASP A CA 1
ATOM 945 C C . ASP A 1 119 ? 4.291 2.266 19.060 1.00 53.41 119 ASP A C 1
ATOM 947 O O . ASP A 1 119 ? 3.212 2.628 19.485 1.00 53.41 119 ASP A O 1
ATOM 951 N N . SER A 1 120 ? 4.448 2.148 17.742 1.00 54.22 120 SER A N 1
ATOM 952 C CA . SER A 1 120 ? 3.487 2.689 16.765 1.00 54.22 120 SER A CA 1
ATOM 953 C C . SER A 1 120 ? 2.243 1.819 16.528 1.00 54.22 120 SER A C 1
ATOM 955 O O . SER A 1 120 ? 1.135 2.358 16.466 1.00 54.22 120 SER A O 1
ATOM 957 N N . LEU A 1 121 ? 2.378 0.489 16.451 1.00 55.47 121 LEU A N 1
ATOM 958 C CA . LEU A 1 121 ? 1.244 -0.446 16.364 1.00 55.47 121 LEU A CA 1
ATOM 959 C C . LEU A 1 121 ? 0.524 -0.543 17.711 1.00 55.47 121 LEU A C 1
ATOM 961 O O . LEU A 1 121 ? -0.699 -0.393 17.764 1.00 55.47 121 LEU A O 1
ATOM 965 N N . ALA A 1 122 ? 1.280 -0.679 18.806 1.00 57.06 122 ALA A N 1
ATOM 966 C CA . ALA A 1 122 ? 0.733 -0.659 20.158 1.00 57.06 122 ALA A CA 1
ATOM 967 C C . ALA A 1 122 ? 0.040 0.678 20.469 1.00 57.06 122 ALA A C 1
ATOM 969 O O . ALA A 1 122 ? -1.059 0.682 21.017 1.00 57.06 122 ALA A O 1
ATOM 970 N N . LYS A 1 123 ? 0.608 1.823 20.071 1.00 55.22 123 LYS A N 1
ATOM 971 C CA . LYS A 1 123 ? -0.009 3.151 20.245 1.00 55.22 123 LYS A CA 1
ATOM 972 C C . LYS A 1 123 ? -1.198 3.355 19.330 1.00 55.22 123 LYS A C 1
ATOM 974 O O . LYS A 1 123 ? -2.195 3.876 19.805 1.00 55.22 123 LYS A O 1
ATOM 979 N N . ARG A 1 124 ? -1.173 2.903 18.070 1.00 58.16 124 ARG A N 1
ATOM 980 C CA . ARG A 1 124 ? -2.360 2.965 17.198 1.00 58.16 124 ARG A CA 1
ATOM 981 C C . ARG A 1 124 ? -3.506 2.148 17.789 1.00 58.16 124 ARG A C 1
ATOM 983 O O . ARG A 1 124 ? -4.634 2.635 17.831 1.00 58.16 124 ARG A O 1
ATOM 990 N N . GLN A 1 125 ? -3.210 0.946 18.281 1.00 62.16 125 GLN A N 1
ATOM 991 C CA . GLN A 1 125 ? -4.193 0.087 18.925 1.00 62.16 125 GLN A CA 1
ATOM 992 C C . GLN A 1 125 ? -4.708 0.715 20.226 1.00 62.16 125 GLN A C 1
ATOM 994 O O . GLN A 1 125 ? -5.915 0.835 20.393 1.00 62.16 125 GLN A O 1
ATOM 999 N N . ARG A 1 126 ? -3.823 1.243 21.084 1.00 64.94 126 ARG A N 1
ATOM 1000 C CA . ARG A 1 126 ? -4.205 1.973 22.306 1.00 64.94 126 ARG A CA 1
ATOM 1001 C C . ARG A 1 126 ? -5.028 3.219 22.008 1.00 64.94 126 ARG A C 1
ATOM 1003 O O . ARG A 1 126 ? -6.021 3.436 22.679 1.00 64.94 126 ARG A O 1
ATOM 1010 N N . THR A 1 127 ? -4.668 4.034 21.018 1.00 66.56 127 THR A N 1
ATOM 1011 C CA . THR A 1 127 ? -5.432 5.237 20.655 1.00 66.56 127 THR A CA 1
ATOM 1012 C C . THR A 1 127 ? -6.807 4.866 20.114 1.00 66.56 127 THR A C 1
ATOM 1014 O O . THR A 1 127 ? -7.790 5.503 20.483 1.00 66.56 127 THR A O 1
ATOM 1017 N N . ARG A 1 128 ? -6.903 3.810 19.295 1.00 71.62 128 ARG A N 1
ATOM 1018 C CA . ARG A 1 128 ? -8.190 3.290 18.823 1.00 71.62 128 ARG A CA 1
ATOM 1019 C C . ARG A 1 128 ? -9.038 2.774 19.979 1.00 71.62 128 ARG A C 1
ATOM 1021 O O . ARG A 1 128 ? -10.200 3.147 20.078 1.00 7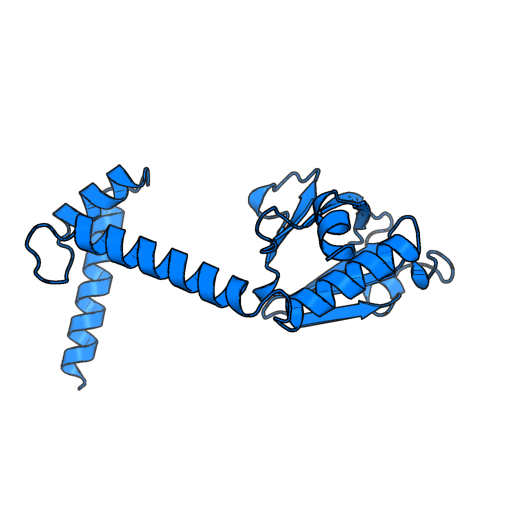1.62 128 ARG A O 1
ATOM 1028 N N . ASP A 1 129 ? -8.469 1.948 20.845 1.00 72.38 129 ASP A N 1
ATOM 1029 C CA . ASP A 1 129 ? -9.192 1.323 21.953 1.00 72.38 129 ASP A CA 1
ATOM 1030 C C . ASP A 1 129 ? -9.579 2.362 23.010 1.00 72.38 129 ASP A C 1
ATOM 1032 O O . ASP A 1 129 ? -10.685 2.318 23.538 1.00 72.38 129 ASP A O 1
ATOM 1036 N N . GLN A 1 130 ? -8.723 3.357 23.253 1.00 71.38 130 GLN A N 1
ATOM 1037 C CA . GLN A 1 130 ? -9.009 4.503 24.112 1.00 71.38 130 GLN A CA 1
ATOM 1038 C C . GLN A 1 130 ? -10.135 5.359 23.535 1.00 71.38 130 GLN A C 1
ATOM 1040 O O . GLN A 1 130 ? -11.050 5.723 24.268 1.00 71.38 130 GLN A O 1
ATOM 1045 N N . TRP A 1 131 ? -10.102 5.653 22.231 1.00 80.56 131 TRP A N 1
ATOM 1046 C CA . TRP A 1 131 ? -11.172 6.393 21.567 1.00 80.56 131 TRP A CA 1
ATOM 1047 C C . TRP A 1 131 ? -12.486 5.608 21.571 1.00 80.56 131 TRP A C 1
ATOM 1049 O O . TRP A 1 131 ? -13.528 6.185 21.863 1.00 80.56 131 TRP A O 1
ATOM 1059 N N . LEU A 1 132 ? -12.453 4.297 21.307 1.00 77.56 132 LEU A N 1
ATOM 1060 C CA . LEU A 1 132 ? -13.629 3.424 21.364 1.00 77.56 132 LEU A CA 1
ATOM 1061 C C . LEU A 1 132 ? -14.208 3.372 22.775 1.00 77.56 132 LEU A C 1
ATOM 1063 O O . LEU A 1 132 ? -15.409 3.563 22.940 1.00 77.56 132 LEU A O 1
ATOM 1067 N N . LYS A 1 133 ? -13.359 3.169 23.786 1.00 75.00 133 LYS A N 1
ATOM 1068 C CA . LYS A 1 133 ? -13.760 3.144 25.193 1.00 75.00 133 LYS A CA 1
ATOM 1069 C C . LYS A 1 133 ? -14.368 4.476 25.611 1.00 75.00 133 LYS A C 1
ATOM 1071 O O . LYS A 1 133 ? -15.457 4.489 26.163 1.00 75.00 133 LYS A O 1
ATOM 1076 N N . GLN A 1 134 ? -13.715 5.592 25.291 1.00 78.31 134 GLN A N 1
ATOM 1077 C CA . GLN A 1 134 ? -14.234 6.923 25.593 1.00 78.31 134 GLN A CA 1
ATOM 1078 C C . GLN A 1 134 ? -15.558 7.193 24.871 1.00 78.31 134 GLN A C 1
ATOM 1080 O O . GLN A 1 134 ? -16.510 7.647 25.492 1.00 78.31 134 GLN A O 1
ATOM 1085 N N . THR A 1 135 ? -15.647 6.873 23.582 1.00 79.44 135 THR A N 1
ATOM 1086 C CA . THR A 1 135 ? -16.869 7.049 22.786 1.00 79.44 135 THR A CA 1
ATOM 1087 C C . THR A 1 135 ? -18.020 6.205 23.335 1.00 79.44 135 THR A C 1
ATOM 1089 O O . THR A 1 135 ? -19.156 6.673 23.369 1.00 79.44 135 THR A O 1
ATOM 1092 N N . PHE A 1 136 ? -17.726 4.984 23.789 1.00 81.50 136 PHE A N 1
ATOM 1093 C CA . PHE A 1 136 ? -18.689 4.102 24.439 1.00 81.50 136 PHE A CA 1
ATOM 1094 C C . PHE A 1 136 ? -19.148 4.679 25.781 1.00 81.50 136 PHE A C 1
ATOM 1096 O O . PHE A 1 136 ? -20.341 4.862 25.976 1.00 81.50 136 PHE A O 1
ATOM 1103 N N . THR A 1 137 ? -18.219 5.059 26.662 1.00 79.62 137 THR A N 1
ATOM 1104 C CA . THR A 1 137 ? -18.531 5.669 27.965 1.00 79.62 137 THR A CA 1
ATOM 1105 C C . THR A 1 137 ? -19.291 6.991 27.829 1.00 79.62 137 THR A C 1
ATOM 1107 O O . THR A 1 137 ? -20.174 7.281 28.620 1.00 79.62 137 THR A O 1
ATOM 1110 N N . GLU A 1 138 ? -18.995 7.810 26.819 1.00 83.06 138 GLU A N 1
ATOM 1111 C CA . GLU A 1 138 ? -19.750 9.041 26.562 1.00 83.06 138 GLU A CA 1
ATOM 1112 C C . GLU A 1 138 ? -21.181 8.777 26.072 1.00 83.06 138 GLU A C 1
ATOM 1114 O O . GLU A 1 138 ? -22.053 9.640 26.243 1.00 83.06 138 GLU A O 1
ATOM 1119 N N . ALA A 1 139 ? -21.402 7.640 25.406 1.00 83.25 139 ALA A N 1
ATOM 1120 C CA . ALA A 1 139 ? -22.700 7.225 24.891 1.00 83.25 139 ALA A CA 1
ATOM 1121 C C . ALA A 1 139 ? -23.551 6.505 25.947 1.00 83.25 139 ALA A C 1
ATOM 1123 O O . ALA A 1 139 ? -24.766 6.656 25.899 1.00 83.25 139 ALA A O 1
ATOM 1124 N N . ASP A 1 140 ? -22.923 5.792 26.884 1.00 82.81 140 ASP A N 1
ATOM 1125 C CA . ASP A 1 140 ? -23.546 5.136 28.039 1.00 82.81 140 ASP A CA 1
ATOM 1126 C C . ASP A 1 140 ? -23.927 6.192 29.092 1.00 82.81 140 ASP A C 1
ATOM 1128 O O . ASP A 1 140 ? -23.125 6.598 29.936 1.00 82.81 140 ASP A O 1
ATOM 1132 N N . LYS A 1 141 ? -25.143 6.738 28.984 1.00 83.88 141 LYS A N 1
ATOM 1133 C CA . LYS A 1 141 ? -25.607 7.845 29.832 1.00 83.88 141 LYS A CA 1
ATOM 1134 C C . LYS A 1 141 ? -26.059 7.378 31.202 1.00 83.88 141 LYS A C 1
ATOM 1136 O O . LYS A 1 141 ? -26.001 8.171 32.143 1.00 83.88 141 LYS A O 1
ATOM 1141 N N . ASN A 1 142 ? -26.556 6.151 31.300 1.00 82.94 142 ASN A N 1
ATOM 1142 C CA . ASN A 1 142 ? -27.022 5.579 32.557 1.00 82.94 142 ASN A CA 1
ATOM 1143 C C . ASN A 1 142 ? -25.903 4.848 33.324 1.00 82.94 142 ASN A C 1
ATOM 1145 O O . ASN A 1 142 ? -26.088 4.570 34.508 1.00 82.94 142 ASN A O 1
ATOM 1149 N N . GLY A 1 143 ? -24.744 4.615 32.700 1.00 82.62 143 GLY A N 1
ATOM 1150 C CA . GLY A 1 143 ? -23.563 4.023 33.321 1.00 82.62 143 GLY A CA 1
ATOM 1151 C C . GLY A 1 143 ? -23.703 2.524 33.572 1.00 82.62 143 GLY A C 1
ATOM 1152 O O . GLY A 1 143 ? -23.021 1.994 34.452 1.00 82.62 143 GLY A O 1
ATOM 1153 N N . ASP A 1 144 ? -24.598 1.842 32.852 1.00 84.56 144 ASP A N 1
ATOM 1154 C CA . ASP A 1 144 ? -24.863 0.413 33.047 1.00 84.56 144 ASP A CA 1
ATOM 1155 C C . ASP A 1 144 ? -23.867 -0.498 32.306 1.00 84.56 144 ASP A C 1
ATOM 1157 O O . ASP A 1 144 ? -23.984 -1.723 32.344 1.00 84.56 144 ASP A O 1
ATOM 1161 N N . SER A 1 145 ? -22.833 0.095 31.692 1.00 79.69 145 SER A N 1
ATOM 1162 C CA . SER A 1 145 ? -21.813 -0.577 30.879 1.00 79.69 145 SER A CA 1
ATOM 1163 C C . SER A 1 145 ? -22.363 -1.237 29.611 1.00 79.69 145 SER A C 1
ATOM 1165 O O . SER A 1 145 ? -21.659 -2.005 28.947 1.00 79.69 145 SER A O 1
ATOM 1167 N N . SER A 1 146 ? -23.595 -0.909 29.230 1.00 84.75 146 SER A N 1
ATOM 1168 C CA . SER A 1 146 ? -24.245 -1.300 27.989 1.00 84.75 146 SER A CA 1
ATOM 1169 C C . SER A 1 146 ? -24.751 -0.056 27.250 1.00 84.75 146 SER A C 1
ATOM 1171 O O . SER A 1 146 ? -24.697 1.058 27.754 1.00 84.75 146 SER A O 1
ATOM 1173 N N . LEU A 1 147 ? -25.179 -0.217 25.996 1.00 83.38 147 LEU A N 1
ATOM 1174 C CA . LEU A 1 147 ? -25.839 0.867 25.267 1.00 83.38 147 LEU A CA 1
ATOM 1175 C C . LEU A 1 147 ? -27.249 0.426 24.918 1.00 83.38 147 LEU A C 1
ATOM 1177 O O . LEU A 1 147 ? -27.447 -0.536 24.170 1.00 83.38 147 LEU A O 1
ATOM 1181 N N . SER A 1 148 ? -28.233 1.174 25.393 1.00 86.12 148 SER A N 1
ATOM 1182 C CA . SER A 1 148 ? -29.610 1.045 24.945 1.00 86.12 148 SER A CA 1
ATOM 1183 C C . SER A 1 148 ? -29.734 1.396 23.459 1.00 86.12 148 SER A C 1
ATOM 1185 O O . SER A 1 148 ? -28.935 2.136 22.876 1.00 86.12 148 SER A O 1
ATOM 1187 N N . ILE A 1 149 ? -30.807 0.930 22.815 1.00 85.56 149 ILE A N 1
ATOM 1188 C CA . ILE A 1 149 ? -31.101 1.301 21.423 1.00 85.56 149 ILE A CA 1
ATOM 1189 C C . ILE A 1 149 ? -31.198 2.826 21.236 1.00 85.56 149 ILE A C 1
ATOM 1191 O O . ILE A 1 149 ? -30.871 3.336 20.167 1.00 85.56 149 ILE A O 1
ATOM 1195 N N . GLY A 1 150 ? -31.631 3.561 22.266 1.00 85.56 150 GLY A N 1
ATOM 1196 C CA . GLY A 1 150 ? -31.671 5.022 22.251 1.00 85.56 150 GLY A CA 1
ATOM 1197 C C . GLY A 1 150 ? -30.273 5.632 22.151 1.00 85.56 150 GLY A C 1
ATOM 1198 O O . GLY A 1 150 ? -30.035 6.475 21.285 1.00 85.56 150 GLY A O 1
ATOM 1199 N N . GLU A 1 151 ? -29.342 5.156 22.974 1.00 84.88 151 GLU A N 1
ATOM 1200 C CA . GLU A 1 151 ? -27.951 5.622 23.016 1.00 84.88 151 GLU A CA 1
ATOM 1201 C C . GLU A 1 151 ? -27.182 5.238 21.753 1.00 84.88 151 GLU A C 1
ATOM 1203 O O . GLU A 1 151 ? -26.494 6.077 21.176 1.00 84.88 151 GLU A O 1
ATOM 1208 N N . VAL A 1 152 ? -27.384 4.022 21.231 1.00 86.81 152 VAL A N 1
ATOM 1209 C CA . VAL A 1 152 ? -26.814 3.600 19.940 1.00 86.81 152 VAL A CA 1
ATOM 1210 C C . VAL A 1 152 ? -27.274 4.522 18.808 1.00 86.81 152 VAL A C 1
ATOM 1212 O O . VAL A 1 152 ? -26.467 4.944 17.981 1.00 86.81 152 VAL A O 1
ATOM 1215 N N . MET A 1 153 ? -28.562 4.874 18.764 1.00 83.75 153 MET A N 1
ATOM 1216 C CA . MET A 1 153 ? -29.098 5.764 17.728 1.00 83.75 153 MET A CA 1
ATOM 1217 C C . MET A 1 153 ? -28.504 7.177 17.809 1.00 83.75 153 MET A C 1
ATOM 1219 O O . MET A 1 153 ? -28.193 7.767 16.773 1.00 83.75 153 MET A O 1
ATOM 1223 N N . GLN A 1 154 ? -28.327 7.715 19.018 1.00 84.88 154 GLN A N 1
ATOM 1224 C CA . GLN A 1 154 ? -27.690 9.019 19.225 1.00 84.88 154 GLN A CA 1
ATOM 1225 C C . GLN A 1 154 ? -26.199 8.986 18.878 1.00 84.88 154 GLN A C 1
ATOM 1227 O O . GLN A 1 154 ? -25.698 9.904 18.227 1.00 84.88 154 GLN A O 1
ATOM 1232 N N . LEU A 1 155 ? -25.502 7.914 19.256 1.00 86.06 155 LEU A N 1
ATOM 1233 C CA . LEU A 1 155 ? -24.095 7.719 18.941 1.00 86.06 155 LEU A CA 1
ATOM 1234 C C . LEU A 1 155 ? -23.865 7.652 17.426 1.00 86.06 155 LEU A C 1
ATOM 1236 O O . LEU A 1 155 ? -23.002 8.357 16.911 1.00 86.06 155 LEU A O 1
ATOM 1240 N N . LEU A 1 156 ? -24.663 6.871 16.692 1.00 86.44 156 LEU A N 1
ATOM 1241 C CA . LEU A 1 156 ? -24.567 6.788 15.228 1.00 86.44 156 LEU A CA 1
ATOM 1242 C C . LEU A 1 156 ? -24.783 8.151 14.561 1.00 86.44 156 LEU A C 1
ATOM 1244 O O . LEU A 1 156 ? -24.055 8.499 13.633 1.00 86.44 156 LEU A O 1
ATOM 1248 N N . HIS A 1 157 ? -25.730 8.946 15.068 1.00 83.06 157 HIS A N 1
ATOM 1249 C CA . HIS A 1 157 ? -25.938 10.315 14.604 1.00 83.06 157 HIS A CA 1
ATOM 1250 C C . HIS A 1 157 ? -24.719 11.211 14.889 1.00 83.06 157 HIS A C 1
ATOM 1252 O O . HIS A 1 157 ? -24.253 11.907 13.990 1.00 83.06 157 HIS A O 1
ATOM 1258 N N . LYS A 1 158 ? -24.151 11.157 16.104 1.00 83.00 158 LYS A N 1
ATOM 1259 C CA . LYS A 1 158 ? -22.932 11.903 16.487 1.00 83.00 158 LYS A CA 1
ATOM 1260 C C . LYS A 1 158 ? -21.723 11.517 15.624 1.00 83.00 158 LYS A C 1
ATOM 1262 O O . LYS A 1 158 ? -20.911 12.375 15.298 1.00 83.00 158 LYS A O 1
ATOM 1267 N N . LEU A 1 159 ? -21.627 10.249 15.222 1.00 84.81 159 LEU A N 1
ATOM 1268 C CA . LEU A 1 159 ? -20.584 9.725 14.332 1.00 84.81 159 LEU A CA 1
ATOM 1269 C C . LEU A 1 159 ? -20.868 9.964 12.838 1.00 84.81 159 LEU A C 1
ATOM 1271 O O . LEU A 1 159 ? -20.117 9.479 11.993 1.00 84.81 159 LEU A O 1
ATOM 1275 N N . ASN A 1 160 ? -21.934 10.697 12.500 1.00 82.69 160 ASN A N 1
ATOM 1276 C CA . ASN A 1 160 ? -22.352 10.984 11.127 1.00 82.69 160 ASN A CA 1
ATOM 1277 C C . ASN A 1 160 ? -22.610 9.716 10.281 1.00 82.69 160 ASN A C 1
ATOM 1279 O O . ASN A 1 160 ? -22.372 9.684 9.072 1.00 82.69 160 ASN A O 1
ATOM 1283 N N . VAL A 1 161 ? -23.094 8.645 10.918 1.00 83.94 161 VAL A N 1
ATOM 1284 C CA . VAL A 1 161 ? -23.447 7.381 10.263 1.00 83.94 161 VAL A CA 1
ATOM 1285 C C . VAL A 1 161 ? -24.921 7.407 9.862 1.00 83.94 161 VAL A C 1
ATOM 1287 O O . VAL A 1 161 ? -25.814 7.388 10.709 1.00 83.94 161 VAL A O 1
ATOM 1290 N N . ASN A 1 162 ? -25.186 7.393 8.555 1.00 80.31 162 ASN A N 1
ATOM 1291 C CA . ASN A 1 162 ? -26.545 7.381 8.017 1.00 80.31 162 ASN A CA 1
ATOM 1292 C C . ASN A 1 162 ? -27.030 5.943 7.769 1.00 80.31 162 ASN A C 1
ATOM 1294 O O . ASN A 1 162 ? -26.799 5.363 6.706 1.00 80.31 162 ASN A O 1
ATOM 1298 N N . LEU A 1 163 ? -27.690 5.355 8.768 1.00 80.06 163 LEU A N 1
ATOM 1299 C CA . LEU A 1 163 ? -28.321 4.040 8.663 1.00 80.06 163 LEU A CA 1
ATOM 1300 C C . LEU A 1 163 ? -29.833 4.136 8.917 1.00 80.06 163 LEU A C 1
ATOM 1302 O O . LEU A 1 163 ? -30.254 4.806 9.864 1.00 80.06 163 LEU A O 1
ATOM 1306 N N . PRO A 1 164 ? -30.673 3.424 8.137 1.00 83.19 164 PRO A N 1
ATOM 1307 C CA . PRO A 1 164 ? -32.108 3.375 8.393 1.00 83.19 164 PRO A CA 1
ATOM 1308 C C . PRO A 1 164 ? -32.400 2.838 9.797 1.00 83.19 164 PRO A C 1
ATOM 1310 O O . PRO A 1 164 ? -31.886 1.784 10.177 1.00 83.19 164 PRO A O 1
ATOM 1313 N N . ARG A 1 165 ? -33.287 3.509 10.550 1.00 81.75 165 ARG A N 1
ATOM 1314 C CA . ARG A 1 165 ? -33.621 3.127 11.941 1.00 81.75 165 ARG A CA 1
ATOM 1315 C C . ARG A 1 165 ? -34.029 1.652 12.064 1.00 81.75 165 ARG A C 1
ATOM 1317 O O . ARG A 1 165 ? -33.699 1.002 13.049 1.00 81.75 165 ARG A O 1
ATOM 1324 N N . GLN A 1 166 ? -34.731 1.113 11.061 1.00 83.50 166 GLN A N 1
ATOM 1325 C CA . GLN A 1 166 ? -35.143 -0.296 11.027 1.00 83.50 166 GLN A CA 1
ATOM 1326 C C . GLN A 1 166 ? -33.952 -1.260 10.968 1.00 83.50 166 GLN A C 1
ATOM 1328 O O . GLN A 1 166 ? -33.948 -2.263 11.678 1.00 83.50 166 GLN A O 1
ATOM 1333 N N . LYS A 1 167 ? -32.914 -0.925 10.192 1.00 79.88 167 LYS A N 1
ATOM 1334 C CA . LYS A 1 167 ? -31.692 -1.728 10.087 1.00 79.88 167 LYS A CA 1
ATOM 1335 C C . LYS A 1 167 ? -30.913 -1.725 11.402 1.00 79.88 167 LYS A C 1
ATOM 1337 O O . LYS A 1 167 ? -30.452 -2.774 11.833 1.00 79.88 167 LYS A O 1
ATOM 1342 N N . VAL A 1 168 ? -30.838 -0.578 12.082 1.00 82.94 168 VAL A N 1
ATOM 1343 C CA . VAL A 1 168 ? -30.195 -0.481 13.406 1.00 82.94 168 VAL A CA 1
ATOM 1344 C C . VAL A 1 168 ? -30.936 -1.331 14.442 1.00 82.94 168 VAL A C 1
ATOM 1346 O O . VAL A 1 168 ? -30.306 -2.104 15.156 1.00 82.94 168 VAL A O 1
ATOM 1349 N N . LYS A 1 169 ? -32.276 -1.267 14.478 1.00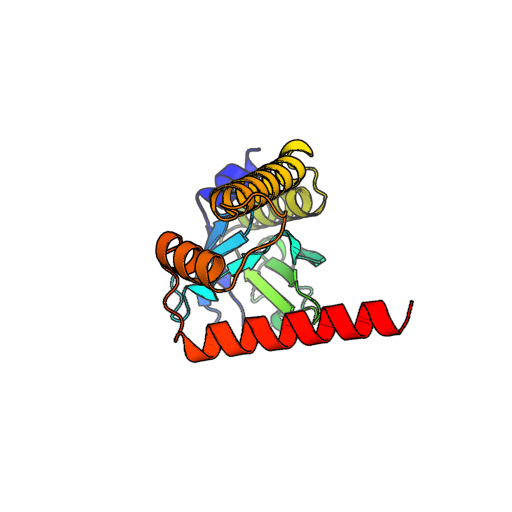 81.31 169 LYS A N 1
ATOM 1350 C CA . LYS A 1 169 ? -33.093 -2.109 15.372 1.00 81.31 169 LYS A CA 1
ATOM 1351 C C . LYS A 1 169 ? -32.915 -3.606 15.103 1.00 81.31 169 LYS A C 1
ATOM 1353 O O . LYS A 1 169 ? -32.808 -4.373 16.052 1.00 81.31 169 LYS A O 1
ATOM 1358 N N . GLN A 1 170 ? -32.857 -4.018 13.834 1.00 80.06 170 GLN A N 1
ATOM 1359 C CA . GLN A 1 170 ? -32.570 -5.411 13.472 1.00 80.06 170 GLN A CA 1
ATOM 1360 C C . GLN A 1 170 ? -31.186 -5.844 13.961 1.00 80.06 170 GLN A C 1
ATOM 1362 O O . GLN A 1 170 ? -31.071 -6.872 14.619 1.00 80.06 170 GLN A O 1
ATOM 1367 N N . MET A 1 171 ? -30.148 -5.042 13.702 1.00 77.38 171 MET A N 1
ATOM 1368 C CA . MET A 1 171 ? -28.784 -5.337 14.156 1.00 77.38 171 MET A CA 1
ATOM 1369 C C . MET A 1 171 ? -28.681 -5.434 15.684 1.00 77.38 171 MET A C 1
ATOM 1371 O O . MET A 1 171 ? -27.943 -6.272 16.196 1.00 77.38 171 MET A O 1
ATOM 1375 N N . PHE A 1 172 ? -29.433 -4.602 16.407 1.00 77.25 172 PHE A N 1
ATOM 1376 C CA . PHE A 1 172 ? -29.490 -4.628 17.868 1.00 77.25 172 PHE A CA 1
ATOM 1377 C C . PHE A 1 172 ? -30.167 -5.901 18.395 1.00 77.25 172 PHE A C 1
ATOM 1379 O O . PHE A 1 172 ? -29.635 -6.560 19.285 1.00 77.25 172 PHE A O 1
ATOM 1386 N N . LYS A 1 173 ? -31.298 -6.288 17.792 1.00 70.88 173 LYS A N 1
ATOM 1387 C CA . LYS A 1 173 ? -32.060 -7.482 18.181 1.00 70.88 173 LYS A CA 1
ATOM 1388 C C . LYS A 1 173 ? -31.269 -8.775 17.956 1.00 70.88 173 LYS A C 1
ATOM 1390 O O . LYS A 1 173 ? -31.172 -9.589 18.865 1.00 70.88 173 LYS A O 1
ATOM 1395 N N . VAL A 1 174 ? -30.621 -8.908 16.794 1.00 61.31 174 VAL A N 1
ATOM 1396 C CA . VAL A 1 174 ? -29.789 -10.081 16.461 1.00 61.31 174 VAL A CA 1
ATOM 1397 C C . VAL A 1 174 ? -28.643 -10.262 17.463 1.00 61.31 174 VAL A C 1
ATOM 1399 O O . VAL A 1 174 ? -28.306 -11.385 17.824 1.00 61.31 174 VAL A O 1
ATOM 1402 N N . ARG A 1 175 ? -28.041 -9.169 17.953 1.00 57.91 175 ARG A N 1
ATOM 1403 C CA . ARG A 1 175 ? -26.969 -9.252 18.957 1.00 57.91 175 ARG A CA 1
ATOM 1404 C C . ARG A 1 175 ? -27.467 -9.597 20.359 1.00 57.91 175 ARG A C 1
ATOM 1406 O O . ARG A 1 175 ? -26.775 -10.342 21.042 1.00 57.91 175 ARG A O 1
ATOM 1413 N N . GLN A 1 176 ? -28.631 -9.100 20.781 1.00 59.22 176 GLN A N 1
ATOM 1414 C CA . GLN A 1 176 ? -29.233 -9.502 22.061 1.00 59.22 176 GLN A CA 1
ATOM 1415 C C . GLN A 1 176 ? -29.587 -10.993 22.083 1.00 59.22 176 GLN A C 1
ATOM 1417 O O . GLN A 1 176 ? -29.336 -11.655 23.087 1.00 59.22 176 GLN A O 1
ATOM 1422 N N . GLU A 1 177 ? -30.105 -11.525 20.973 1.00 46.59 177 GLU A N 1
ATOM 1423 C CA . GLU A 1 177 ? -30.430 -12.951 20.821 1.00 46.59 177 GLU A CA 1
ATOM 1424 C C . GLU A 1 177 ? -29.172 -13.838 20.869 1.00 46.59 177 GLU A C 1
ATOM 1426 O O . GLU A 1 177 ? -29.187 -14.893 21.493 1.00 46.59 177 GLU A O 1
ATOM 1431 N N . LEU A 1 178 ? -28.052 -13.397 20.280 1.00 43.47 178 LEU A N 1
ATOM 1432 C CA . LEU A 1 178 ? -26.779 -14.131 20.337 1.00 43.47 178 LEU A CA 1
ATOM 1433 C C . LEU A 1 178 ? -26.145 -14.146 21.738 1.00 43.47 178 LEU A C 1
ATOM 1435 O O . LEU A 1 178 ? -25.575 -15.164 22.119 1.00 43.47 178 LEU A O 1
ATOM 1439 N N . PHE A 1 179 ? -26.251 -13.052 22.501 1.00 49.50 179 PHE A N 1
ATOM 1440 C CA . PHE A 1 179 ? -25.785 -13.008 23.895 1.00 49.50 179 PHE A CA 1
ATOM 1441 C C . PHE A 1 179 ? -26.649 -13.885 24.813 1.00 49.50 179 PHE A C 1
ATOM 1443 O O . PHE A 1 179 ? -26.105 -14.678 25.572 1.00 49.50 179 PHE A O 1
ATOM 1450 N N . THR A 1 180 ? -27.981 -13.835 24.677 1.00 41.50 180 THR A N 1
ATOM 1451 C CA . THR A 1 180 ? -28.885 -14.710 25.456 1.00 41.50 180 THR A CA 1
ATOM 1452 C C . THR A 1 180 ? -28.734 -16.187 25.104 1.00 41.50 180 THR A C 1
ATOM 1454 O O . THR A 1 180 ? -28.878 -17.028 25.982 1.00 41.50 180 THR A O 1
ATOM 1457 N N . LEU A 1 181 ? -28.420 -16.522 23.848 1.00 32.59 181 LEU A N 1
ATOM 1458 C CA . LEU A 1 181 ? -28.089 -17.894 23.457 1.00 32.59 181 LEU A CA 1
ATOM 1459 C C . LEU A 1 181 ? -26.778 -18.373 24.090 1.00 32.59 181 LEU A C 1
ATOM 1461 O O . LEU A 1 181 ? -26.722 -19.515 24.525 1.00 32.59 181 LEU A O 1
ATOM 1465 N N . PHE A 1 182 ? -25.746 -17.531 24.175 1.00 33.31 182 PHE A N 1
ATOM 1466 C CA . PHE A 1 182 ? -24.483 -17.911 24.817 1.00 33.31 182 PHE A CA 1
ATOM 1467 C C . PHE A 1 182 ? -24.648 -18.156 26.324 1.00 33.31 182 PHE A C 1
ATOM 1469 O O . PHE A 1 182 ? -24.162 -19.172 26.812 1.00 33.31 182 PHE A O 1
ATOM 1476 N N . ASP A 1 183 ? -25.415 -17.312 27.021 1.00 39.16 183 ASP A N 1
ATOM 1477 C CA . ASP A 1 183 ? -25.712 -17.479 28.454 1.00 39.16 183 ASP A CA 1
ATOM 1478 C C . ASP A 1 183 ? -26.600 -18.703 28.750 1.00 39.16 183 ASP A C 1
ATOM 1480 O O . ASP A 1 183 ? -26.624 -19.202 29.869 1.00 39.16 183 ASP A O 1
ATOM 1484 N N . HIS A 1 184 ? -27.336 -19.216 27.757 1.00 35.53 184 HIS A N 1
ATOM 1485 C CA . HIS A 1 184 ? -28.155 -20.422 27.914 1.00 35.53 184 HIS A CA 1
ATOM 1486 C C . HIS A 1 184 ? -27.358 -21.732 27.758 1.00 35.53 184 HIS A C 1
ATOM 1488 O O . HIS A 1 184 ? -27.896 -22.802 28.057 1.00 35.53 184 HIS A O 1
ATOM 1494 N N . PHE A 1 185 ? -26.112 -21.654 27.270 1.00 34.00 185 PHE A N 1
ATOM 1495 C CA . PHE A 1 185 ? -25.224 -22.792 26.989 1.00 34.00 185 PHE A CA 1
ATOM 1496 C C . PHE A 1 185 ? -23.944 -22.822 27.852 1.00 34.00 185 PHE A C 1
ATOM 1498 O O . PHE A 1 185 ? -23.093 -23.688 27.635 1.00 34.00 185 PHE A O 1
ATOM 1505 N N . THR A 1 186 ? -23.821 -21.934 28.842 1.00 34.19 186 THR A N 1
ATOM 1506 C CA . THR A 1 186 ? -22.791 -21.957 29.901 1.00 34.19 186 THR A CA 1
ATOM 1507 C C . THR A 1 186 ? -23.437 -22.050 31.269 1.00 34.19 186 THR A C 1
ATOM 1509 O O . THR A 1 186 ? -22.933 -22.835 32.100 1.00 34.19 186 THR A O 1
#

Organism: NCBI:txid8208

InterPro domains:
  IPR001192 Phosphoinositide phospholipase C family [PTHR10336] (1-174)
  IPR001849 Pleckstrin homology domain [PF16457] (2-112)
  IPR001849 Pleckstrin homology domain [SM00233] (6-115)
  IPR002048 EF-hand domain [PS50222] (127-162)
  IPR011992 EF-hand domain pair [SSF47473] (126-185)
  IPR011993 PH-like domain superfamily [G3DSA:2.30.29.30] (1-120)

Foldseek 3Di:
DVLQVDQQVWFWKFWFDLDPGTDTWTWHQHPLSQWIAIDDDPCRVPRIAGLQFWDDKAQFQPDPSSVSDDPPPADSLQWMWTFGHPVRDITIIGGPDSVNVCSVSVSSVCVNVCVPPVCSVVVVVVVVVVCVVVLQCVLCPVNPSDHDLVSVVVSCVVVVNDDDSVVSVVVVVVVVVVVVVVVVVD

Radius of gyration: 22.38 Å; chains: 1; bounding box: 52×35×56 Å

Sequence (186 aa):
EKCMSSMQMGTQMVKLRGGPKGLVRFFYLDEHKSCIRWRPSRKNEKAKISVDSVREVCEGKQSEIFQRYSEGSFDPNCCFSLYYGEHMESLDLVSGTGEEARTWITGLKYLMAGISDEDSLAKRQRTRDQWLKQTFTEADKNGDSSLSIGEVMQLLHKLNVNLPRQKVKQMFKVRQELFTLFDHFT

pLDDT: mean 83.69, std 15.88, range [32.59, 98.62]

Secondary structure (DSSP, 8-state):
-HHHHHHHH-EEEEEP-SSSS-EEEEEEE-TTS-EEEEES-SSGGGSEEEGGGEEEEEESS-SHHHHTSPTTSS-GGGEEEEEETTTTEEEEEE-SSHHHHHHHHHHHHHHHTT-S-HHHHHHHHHHHHHHHHHHHHHH-SS-SSS--HHHHHHHHHHTT----HHHHHHHHHHHHHHHHHHHT--